Protein AF-0000000076639564 (afdb_homodimer)

Secondary structure (DSSP, 8-state):
--PPPPHHHHHHHHHHHTS-EEE-SSSEEEEEEEETTTTEEEEEEEEEEEEETTEEEEEEEEEETTEEEEEES--EEEEETTTTEEEEEEEETTEEEEEEEETTS-EEEEEEEEHHHHTS-GGGS-HHHHHHHHHHHHHHTS-TTT------/------HHHHHHHHHHHTS-EEE-SSSEEEEEEEETTTTEEEEEEEEEEEEETTEEEEEEEEEETTEEEEEES--EEEEETTTTEEEEEEEETTEEEEEEEETTS-EEEEEEEEHHHHTS-GGGS-HHHHHHHHHHHHHHTS-TTT------

Nearest PDB structures (foldseek):
  5kq5-assembly1_A  TM=6.115E-01  e=8.409E-01  Rattus norvegicus
  5t5t-assembly1_A  TM=5.997E-01  e=1.473E+00  Rattus norvegicus
  6c9g-assembly1_A  TM=5.278E-01  e=7.107E-01  Homo sapiens
  4eaj-assembly1_A  TM=5.180E-01  e=9.949E-01  Rattus norvegicus
  5ezv-assembly2_C  TM=4.426E-01  e=7.950E-01  Homo sapiens

Radius of gyration: 18.68 Å; Cα contacts (8 Å, |Δi|>4): 662; chains: 2; bounding box: 44×50×47 Å

Structure (mmCIF, N/CA/C/O backbone):
data_AF-0000000076639564-model_v1
#
loop_
_entity.id
_entity.type
_entity.pdbx_description
1 polymer 'Uncharacterized protein'
#
loop_
_atom_site.group_PDB
_atom_site.id
_atom_site.type_symbol
_atom_site.label_atom_id
_atom_site.label_alt_id
_atom_site.label_comp_id
_atom_site.label_asym_id
_atom_site.label_entity_id
_atom_site.label_seq_id
_atom_site.pdbx_PDB_ins_code
_atom_site.Cartn_x
_atom_site.Cartn_y
_atom_site.Cartn_z
_atom_site.occupancy
_atom_site.B_iso_or_equiv
_atom_site.auth_seq_id
_atom_site.auth_comp_id
_atom_site.auth_asym_id
_atom_site.auth_atom_id
_atom_site.pdbx_PDB_model_num
ATOM 1 N N . MET A 1 1 ? -5.84 -18.516 8.43 1 44.84 1 MET A N 1
ATOM 2 C CA . MET A 1 1 ? -5.016 -19.484 7.711 1 44.84 1 MET A CA 1
ATOM 3 C C . MET A 1 1 ? -4.484 -18.891 6.414 1 44.84 1 MET A C 1
ATOM 5 O O . MET A 1 1 ? -5.129 -18.047 5.805 1 44.84 1 MET A O 1
ATOM 9 N N . VAL A 1 2 ? -3.088 -18.781 6.332 1 54.16 2 VAL A N 1
ATOM 10 C CA . VAL A 1 2 ? -2.398 -18.516 5.07 1 54.16 2 VAL A CA 1
ATOM 11 C C . VAL A 1 2 ? -2.877 -19.5 4.004 1 54.16 2 VAL A C 1
ATOM 13 O O . VAL A 1 2 ? -2.859 -20.719 4.219 1 54.16 2 VAL A O 1
ATOM 16 N N . HIS A 1 3 ? -3.586 -18.953 3.053 1 66.31 3 HIS A N 1
ATOM 17 C CA . HIS A 1 3 ? -4.004 -19.781 1.934 1 66.31 3 HIS A CA 1
ATOM 18 C C . HIS A 1 3 ? -2.854 -20.016 0.96 1 66.31 3 HIS A C 1
ATOM 20 O O . HIS A 1 3 ? -2.104 -19.094 0.644 1 66.31 3 HIS A O 1
ATOM 26 N N . GLU A 1 4 ? -2.604 -21.234 0.799 1 73.19 4 GLU A N 1
ATOM 27 C CA . GLU A 1 4 ? -1.611 -21.578 -0.213 1 73.19 4 GLU A CA 1
ATOM 28 C C . GLU A 1 4 ? -2.15 -21.344 -1.62 1 73.19 4 GLU A C 1
ATOM 30 O O . GLU A 1 4 ? -3.188 -21.891 -1.996 1 73.19 4 GLU A O 1
ATOM 35 N N . PHE A 1 5 ? -1.493 -20.469 -2.318 1 81.06 5 PHE A N 1
ATOM 36 C CA . PHE A 1 5 ? -1.873 -20.234 -3.705 1 81.06 5 PHE A CA 1
ATOM 37 C C . PHE A 1 5 ? -1.414 -21.375 -4.594 1 81.06 5 PHE A C 1
ATOM 39 O O . PHE A 1 5 ? -0.278 -21.844 -4.48 1 81.06 5 PHE A O 1
ATOM 46 N N . THR A 1 6 ? -2.301 -21.891 -5.367 1 81.5 6 THR A N 1
ATOM 47 C CA . THR A 1 6 ? -2.008 -22.969 -6.312 1 81.5 6 THR A CA 1
ATOM 48 C C . THR A 1 6 ? -1.798 -22.406 -7.715 1 81.5 6 THR A C 1
ATOM 50 O O . THR A 1 6 ? -2.035 -21.219 -7.957 1 81.5 6 THR A O 1
ATOM 53 N N . LYS A 1 7 ? -1.346 -23.25 -8.594 1 83.44 7 LYS A N 1
ATOM 54 C CA . LYS A 1 7 ? -1.204 -22.859 -9.992 1 83.44 7 LYS A CA 1
ATOM 55 C C . LYS A 1 7 ? -2.551 -22.453 -10.594 1 83.44 7 LYS A C 1
ATOM 57 O O . LYS A 1 7 ? -2.623 -21.547 -11.422 1 83.44 7 LYS A O 1
ATOM 62 N N . GLU A 1 8 ? -3.555 -23.188 -10.195 1 87.69 8 GLU A N 1
ATOM 63 C CA . GLU A 1 8 ? -4.898 -22.875 -10.672 1 87.69 8 GLU A CA 1
ATOM 64 C C . GLU A 1 8 ? -5.316 -21.469 -10.242 1 87.69 8 GLU A C 1
ATOM 66 O O . GLU A 1 8 ? -5.977 -20.766 -11 1 87.69 8 GLU A O 1
ATOM 71 N N . ASN A 1 9 ? -4.949 -21.094 -9.047 1 90.44 9 ASN A N 1
ATOM 72 C CA . ASN A 1 9 ? -5.227 -19.75 -8.578 1 90.44 9 ASN A CA 1
ATOM 73 C C . ASN A 1 9 ? -4.527 -18.703 -9.445 1 90.44 9 ASN A C 1
ATOM 75 O O . ASN A 1 9 ? -5.129 -17.688 -9.82 1 90.44 9 ASN A O 1
ATOM 79 N N . ILE A 1 10 ? -3.328 -18.969 -9.797 1 92.81 10 ILE A N 1
ATOM 80 C CA . ILE A 1 10 ? -2.52 -18.047 -10.594 1 92.81 10 ILE A CA 1
ATOM 81 C C . ILE A 1 10 ? -3.127 -17.891 -11.984 1 92.81 10 ILE A C 1
ATOM 83 O O . ILE A 1 10 ? -3.197 -16.781 -12.516 1 92.81 10 ILE A O 1
ATOM 87 N N . ASP A 1 11 ? -3.582 -18.969 -12.523 1 93.38 11 ASP A N 1
ATOM 88 C CA . ASP A 1 11 ? -4.211 -18.953 -13.844 1 93.38 11 ASP A CA 1
ATOM 89 C C . ASP A 1 11 ? -5.484 -18.109 -13.828 1 93.38 11 ASP A C 1
ATOM 91 O O . ASP A 1 11 ? -5.746 -17.344 -14.758 1 93.38 11 ASP A O 1
ATOM 95 N N . ALA A 1 12 ? -6.27 -18.266 -12.789 1 94.31 12 ALA A N 1
ATOM 96 C CA . ALA A 1 12 ? -7.496 -17.5 -12.648 1 94.31 12 ALA A CA 1
ATOM 97 C C . ALA A 1 12 ? -7.191 -16 -12.578 1 94.31 12 ALA A C 1
ATOM 99 O O . ALA A 1 12 ? -7.883 -15.188 -13.195 1 94.31 12 ALA A O 1
ATOM 100 N N . ILE A 1 13 ? -6.191 -15.656 -11.883 1 96.44 13 ILE A N 1
ATOM 101 C CA . ILE A 1 13 ? -5.766 -14.273 -11.734 1 96.44 13 ILE A CA 1
ATOM 102 C C . ILE A 1 13 ? -5.336 -13.719 -13.094 1 96.44 13 ILE A C 1
ATOM 104 O O . ILE A 1 13 ? -5.766 -12.633 -13.492 1 96.44 13 ILE A O 1
ATOM 108 N N . ALA A 1 14 ? -4.582 -14.508 -13.773 1 97.88 14 ALA A N 1
ATOM 109 C CA . ALA A 1 14 ? -4.086 -14.102 -15.086 1 97.88 14 ALA A CA 1
ATOM 110 C C . ALA A 1 14 ? -5.234 -13.898 -16.062 1 97.88 14 ALA A C 1
ATOM 112 O O . ALA A 1 14 ? -5.219 -12.969 -16.875 1 97.88 14 ALA A O 1
ATOM 113 N N . GLU A 1 15 ? -6.164 -14.766 -15.992 1 97.31 15 GLU A N 1
ATOM 114 C CA . GLU A 1 15 ? -7.32 -14.688 -16.875 1 97.31 15 GLU A CA 1
ATOM 115 C C . GLU A 1 15 ? -8.086 -13.383 -16.672 1 97.31 15 GLU A C 1
ATOM 117 O O . GLU A 1 15 ? -8.414 -12.688 -17.625 1 97.31 15 GLU A O 1
ATOM 122 N N . ILE A 1 16 ? -8.328 -13.031 -15.43 1 97.19 16 ILE A N 1
ATOM 123 C CA . ILE A 1 16 ? -9.078 -11.828 -15.109 1 97.19 16 ILE A CA 1
ATOM 124 C C . ILE A 1 16 ? -8.297 -10.594 -15.562 1 97.19 16 ILE A C 1
ATOM 126 O O . ILE A 1 16 ? -8.875 -9.641 -16.094 1 97.19 16 ILE A O 1
ATOM 130 N N . LEU A 1 17 ? -6.996 -10.641 -15.398 1 98.06 17 LEU A N 1
ATOM 131 C CA . LEU A 1 17 ? -6.156 -9.492 -15.711 1 98.06 17 LEU A CA 1
ATOM 132 C C . LEU A 1 17 ? -5.781 -9.484 -17.188 1 98.06 17 LEU A C 1
ATOM 134 O O . LEU A 1 17 ? -5.102 -8.562 -17.656 1 98.06 17 LEU A O 1
ATOM 138 N N . GLN A 1 18 ? -6.227 -10.516 -17.922 1 97.56 18 GLN A N 1
ATOM 139 C CA . GLN A 1 18 ? -6.012 -10.648 -19.359 1 97.56 18 GLN A CA 1
ATOM 140 C C . GLN A 1 18 ? -4.527 -10.586 -19.703 1 97.56 18 GLN A C 1
ATOM 142 O O . GLN A 1 18 ? -4.121 -9.828 -20.578 1 97.56 18 GLN A O 1
ATOM 147 N N . THR A 1 19 ? -3.791 -11.391 -19.016 1 98.06 19 THR A N 1
ATOM 148 C CA . THR A 1 19 ? -2.357 -11.531 -19.25 1 98.06 19 THR A CA 1
ATOM 149 C C . THR A 1 19 ? -1.896 -12.953 -18.953 1 98.06 19 THR A C 1
ATOM 151 O O . THR A 1 19 ? -2.719 -13.859 -18.812 1 98.06 19 THR A O 1
ATOM 154 N N . GLU A 1 20 ? -0.583 -13.172 -19 1 96.88 20 GLU A N 1
ATOM 155 C CA . GLU A 1 20 ? -0.002 -14.477 -18.703 1 96.88 20 GLU A CA 1
ATOM 156 C C . GLU A 1 20 ? 0.893 -14.414 -17.469 1 96.88 20 GLU A C 1
ATOM 158 O O . GLU A 1 20 ? 1.627 -13.445 -17.266 1 96.88 20 GLU A O 1
ATOM 163 N N . ALA A 1 21 ? 0.773 -15.438 -16.719 1 96.69 21 ALA A N 1
ATOM 164 C CA . ALA A 1 21 ? 1.66 -15.578 -15.562 1 96.69 21 ALA A CA 1
ATOM 165 C C . ALA A 1 21 ? 2.941 -16.312 -15.945 1 96.69 21 ALA A C 1
ATOM 167 O O . ALA A 1 21 ? 2.895 -17.453 -16.406 1 96.69 21 ALA A O 1
ATOM 168 N N . LYS A 1 22 ? 4.004 -15.648 -15.766 1 96.88 22 LYS A N 1
ATOM 169 C CA . LYS A 1 22 ? 5.297 -16.25 -16.062 1 96.88 22 LYS A CA 1
ATOM 170 C C . LYS A 1 22 ? 6.023 -16.656 -14.781 1 96.88 22 LYS A C 1
ATOM 172 O O . LYS A 1 22 ? 6.16 -15.836 -13.867 1 96.88 22 LYS A O 1
ATOM 177 N N . PRO A 1 23 ? 6.5 -17.797 -14.688 1 94.19 23 PRO A N 1
ATOM 178 C CA . PRO A 1 23 ? 7.27 -18.188 -13.508 1 94.19 23 PRO A CA 1
ATOM 179 C C . PRO A 1 23 ? 8.633 -17.5 -13.438 1 94.19 23 PRO A C 1
ATOM 181 O O . PRO A 1 23 ? 9.305 -17.359 -14.453 1 94.19 23 PRO A O 1
ATOM 184 N N . LEU A 1 24 ? 8.852 -16.938 -12.266 1 90.06 24 LEU A N 1
ATOM 185 C CA . LEU A 1 24 ? 10.172 -16.406 -11.938 1 90.06 24 LEU A CA 1
ATOM 186 C C . LEU A 1 24 ? 10.844 -17.25 -10.859 1 90.06 24 LEU A C 1
ATOM 188 O O . LEU A 1 24 ? 10.688 -16.984 -9.664 1 90.06 24 LEU A O 1
ATOM 192 N N . GLY A 1 25 ? 11.461 -18.344 -11.258 1 83.56 25 GLY A N 1
ATOM 193 C CA . GLY A 1 25 ? 11.992 -19.297 -10.297 1 83.56 25 GLY A CA 1
ATOM 194 C C . GLY A 1 25 ? 10.961 -20.297 -9.828 1 83.56 25 GLY A C 1
ATOM 195 O O . GLY A 1 25 ? 10.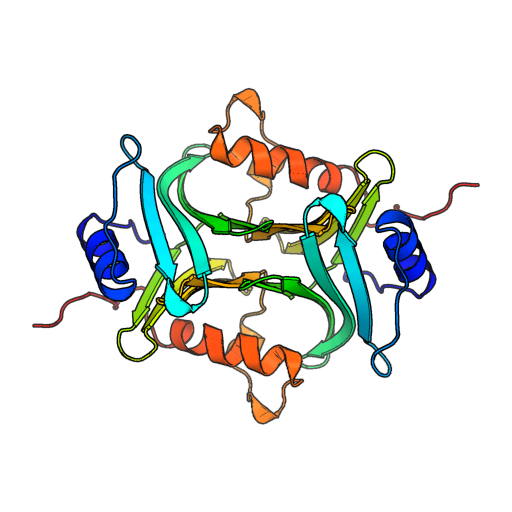094 -20.719 -10.594 1 83.56 25 GLY A O 1
ATOM 196 N N . ASN A 1 26 ? 11.078 -20.75 -8.57 1 80.38 26 ASN A N 1
ATOM 197 C CA . ASN A 1 26 ? 10.266 -21.859 -8.102 1 80.38 26 ASN A CA 1
ATOM 198 C C . ASN A 1 26 ? 8.992 -21.375 -7.41 1 80.38 26 ASN A C 1
ATOM 200 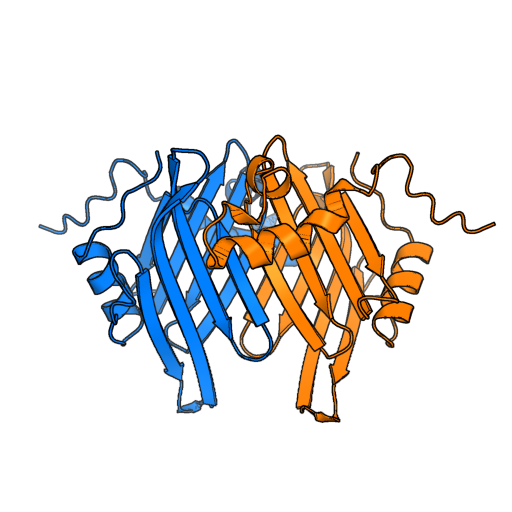O O . ASN A 1 26 ? 7.977 -22.078 -7.422 1 80.38 26 ASN A O 1
ATOM 204 N N . ASP A 1 27 ? 9.039 -20.188 -6.91 1 85.25 27 ASP A N 1
ATOM 205 C CA . ASP A 1 27 ? 7.91 -19.859 -6.043 1 85.25 27 ASP A CA 1
ATOM 206 C C . ASP A 1 27 ? 7.387 -18.453 -6.32 1 85.25 27 ASP A C 1
ATOM 208 O O . ASP A 1 27 ? 6.699 -17.859 -5.484 1 85.25 27 ASP A O 1
ATOM 212 N N . VAL A 1 28 ? 7.777 -17.953 -7.523 1 92.31 28 VAL A N 1
ATOM 213 C CA . VAL A 1 28 ? 7.328 -16.609 -7.855 1 92.31 28 VAL A CA 1
ATOM 214 C C . VAL A 1 28 ? 6.75 -16.578 -9.266 1 92.31 28 VAL A C 1
ATOM 216 O O . VAL A 1 28 ? 7.297 -17.219 -10.18 1 92.31 28 VAL A O 1
ATOM 219 N N . PHE A 1 29 ? 5.629 -15.93 -9.422 1 95.62 29 PHE A N 1
ATOM 220 C CA . PHE A 1 29 ? 5.039 -15.672 -10.727 1 95.62 29 PHE A CA 1
ATOM 221 C C . PHE A 1 29 ? 4.984 -14.172 -11.008 1 95.62 29 PHE A C 1
ATOM 223 O O . PHE A 1 29 ? 4.672 -13.375 -10.117 1 95.62 29 PHE A O 1
ATOM 230 N N . ARG A 1 30 ? 5.285 -13.867 -12.219 1 97.31 30 ARG A N 1
ATOM 231 C CA . ARG A 1 30 ? 5.215 -12.469 -12.648 1 97.31 30 ARG A CA 1
ATOM 232 C C . ARG A 1 30 ? 4.152 -12.281 -13.727 1 97.31 30 ARG A C 1
ATOM 234 O O . ARG A 1 30 ? 4.07 -13.078 -14.672 1 97.31 30 ARG A O 1
ATOM 241 N N . LEU A 1 31 ? 3.309 -11.328 -13.547 1 98.19 31 LEU A N 1
ATOM 242 C CA . LEU A 1 31 ? 2.299 -10.922 -14.516 1 98.19 31 LEU A CA 1
ATOM 243 C C . LEU A 1 31 ? 2.516 -9.477 -14.953 1 98.19 31 LEU A C 1
ATOM 245 O O . LEU A 1 31 ? 2.643 -8.586 -14.109 1 98.19 31 LEU A O 1
ATOM 249 N N . GLU A 1 32 ? 2.631 -9.273 -16.219 1 98.25 32 GLU A N 1
ATOM 250 C CA . GLU A 1 32 ? 2.705 -7.922 -16.766 1 98.25 32 GLU A CA 1
ATOM 251 C C . GLU A 1 32 ? 1.342 -7.457 -17.266 1 98.25 32 GLU A C 1
ATOM 253 O O . GLU A 1 32 ? 0.804 -8.016 -18.219 1 98.25 32 GLU A O 1
ATOM 258 N N . VAL A 1 33 ? 0.811 -6.484 -16.625 1 98.31 33 VAL A N 1
ATOM 259 C CA . VAL A 1 33 ? -0.497 -5.953 -17 1 98.31 33 VAL A CA 1
ATOM 260 C C . VAL A 1 33 ? -0.323 -4.645 -17.766 1 98.31 33 VAL A C 1
ATOM 262 O O . VAL A 1 33 ? 0.404 -3.752 -17.328 1 98.31 33 VAL A O 1
ATOM 265 N N . LYS A 1 34 ? -1.021 -4.605 -18.859 1 97.31 34 LYS A N 1
ATOM 266 C CA . LYS A 1 34 ? -0.849 -3.445 -19.734 1 97.31 34 LYS A CA 1
ATOM 267 C C . LYS A 1 34 ? -2.197 -2.893 -20.188 1 97.31 34 LYS A C 1
ATOM 269 O O . LYS A 1 34 ? -3.146 -3.652 -20.391 1 97.31 34 LYS A O 1
ATOM 274 N N . ASN A 1 35 ? -2.301 -1.644 -20.188 1 96.12 35 ASN A N 1
ATOM 275 C CA . ASN A 1 35 ? -3.363 -0.883 -20.844 1 96.12 35 ASN A CA 1
ATOM 276 C C . ASN A 1 35 ? -2.812 0.031 -21.938 1 96.12 35 ASN A C 1
ATOM 278 O O . ASN A 1 35 ? -2.408 1.162 -21.656 1 96.12 35 ASN A O 1
ATOM 282 N N . GLU A 1 36 ? -2.766 -0.409 -23.078 1 94 36 GLU A N 1
ATOM 283 C CA . GLU A 1 36 ? -2.137 0.283 -24.203 1 94 36 GLU A CA 1
ATOM 284 C C . GLU A 1 36 ? -2.854 1.594 -24.516 1 94 36 GLU A C 1
ATOM 286 O O . GLU A 1 36 ? -2.213 2.59 -24.859 1 94 36 GLU A O 1
ATOM 291 N N . GLU A 1 37 ? -4.152 1.561 -24.359 1 93.81 37 GLU A N 1
ATOM 292 C CA . GLU A 1 37 ? -4.953 2.742 -24.672 1 93.81 37 GLU A CA 1
ATOM 293 C C . GLU A 1 37 ? -4.562 3.92 -23.781 1 93.81 37 GLU A C 1
ATOM 295 O O . GLU A 1 37 ? -4.484 5.059 -24.25 1 93.81 37 GLU A O 1
ATOM 300 N N . GLU A 1 38 ? -4.27 3.631 -22.562 1 92.06 38 GLU A N 1
ATOM 301 C CA . GLU A 1 38 ? -3.971 4.695 -21.609 1 92.06 38 GLU A CA 1
ATOM 302 C C . GLU A 1 38 ? -2.484 4.727 -21.266 1 92.06 38 GLU A C 1
ATOM 304 O O . GLU A 1 38 ? -2.066 5.457 -20.359 1 92.06 38 GLU A O 1
ATOM 309 N N . SER A 1 39 ? -1.695 3.908 -21.938 1 91.81 39 SER A N 1
ATOM 310 C CA . SER A 1 39 ? -0.251 3.834 -21.75 1 91.81 39 SER A CA 1
ATOM 311 C C . SER A 1 39 ? 0.102 3.547 -20.297 1 91.81 39 SER A C 1
ATOM 313 O O . SER A 1 39 ? 0.969 4.207 -19.719 1 91.81 39 SER A O 1
ATOM 315 N N . ARG A 1 40 ? -0.634 2.662 -19.719 1 94.81 40 ARG A N 1
ATOM 316 C CA . ARG A 1 40 ? -0.364 2.223 -18.359 1 94.81 40 ARG A CA 1
ATOM 317 C C . ARG A 1 40 ? 0.194 0.804 -18.344 1 94.81 40 ARG A C 1
ATOM 319 O O . ARG A 1 40 ? -0.182 -0.026 -19.172 1 94.81 40 ARG A O 1
ATOM 326 N N . ARG A 1 41 ? 1.134 0.603 -17.469 1 96.62 41 ARG A N 1
ATOM 327 C CA . ARG A 1 41 ? 1.694 -0.73 -17.281 1 96.62 41 ARG A CA 1
ATOM 328 C C . ARG A 1 41 ? 2.057 -0.968 -15.812 1 96.62 41 ARG A C 1
ATOM 330 O O . ARG A 1 41 ? 2.385 -0.026 -15.086 1 96.62 41 ARG A O 1
ATOM 337 N N . LEU A 1 42 ? 1.939 -2.152 -15.391 1 98.06 42 LEU A N 1
ATOM 338 C CA . LEU A 1 42 ? 2.439 -2.568 -14.086 1 98.06 42 LEU A CA 1
ATOM 339 C C . LEU A 1 42 ? 2.842 -4.039 -14.102 1 98.06 42 LEU A C 1
ATOM 341 O O . LEU A 1 42 ? 2.432 -4.789 -14.992 1 98.06 42 LEU A O 1
ATOM 345 N N . ALA A 1 43 ? 3.742 -4.359 -13.266 1 98.25 43 ALA A N 1
ATOM 346 C CA . ALA A 1 43 ? 4.133 -5.754 -13.055 1 98.25 43 ALA A CA 1
ATOM 347 C C . ALA A 1 43 ? 3.686 -6.246 -11.688 1 98.25 43 ALA A C 1
ATOM 349 O O . ALA A 1 43 ? 3.875 -5.562 -10.68 1 98.25 43 ALA A O 1
ATOM 350 N N . LEU A 1 44 ? 3.053 -7.359 -11.719 1 98.12 44 LEU A N 1
ATOM 351 C CA . LEU A 1 44 ? 2.596 -8.047 -10.516 1 98.12 44 LEU A CA 1
ATOM 352 C C . LEU A 1 44 ? 3.424 -9.297 -10.258 1 98.12 44 LEU A C 1
ATOM 354 O O . LEU A 1 44 ? 3.604 -10.125 -11.148 1 98.12 44 LEU A O 1
ATOM 358 N N . GLU A 1 45 ? 4.004 -9.383 -9.078 1 96.69 45 GLU A N 1
ATOM 359 C CA . GLU A 1 45 ? 4.695 -10.594 -8.672 1 96.69 45 GLU A CA 1
ATOM 360 C C . GLU A 1 45 ? 4 -11.258 -7.48 1 96.69 45 GLU A C 1
ATOM 362 O O . GLU A 1 45 ? 3.715 -10.594 -6.48 1 96.69 45 GLU A O 1
ATOM 367 N N . ILE A 1 46 ? 3.742 -12.469 -7.602 1 95.25 46 ILE A N 1
ATOM 368 C CA . ILE A 1 46 ? 3.109 -13.258 -6.547 1 95.25 46 ILE A CA 1
ATOM 369 C C . ILE A 1 46 ? 4.094 -14.297 -6.016 1 95.25 46 ILE A C 1
ATOM 371 O O . ILE A 1 46 ? 4.5 -15.203 -6.742 1 95.25 46 ILE A O 1
ATOM 375 N N . HIS A 1 47 ? 4.5 -14.086 -4.805 1 92.12 47 HIS A N 1
ATOM 376 C CA . HIS A 1 47 ? 5.387 -15.023 -4.125 1 92.12 47 HIS A CA 1
ATOM 377 C C . HIS A 1 47 ? 4.59 -16.062 -3.342 1 92.12 47 HIS A C 1
ATOM 379 O O . HIS A 1 47 ? 3.887 -15.727 -2.387 1 92.12 47 HIS A O 1
ATOM 385 N N . LEU A 1 48 ? 4.82 -17.25 -3.771 1 86.62 48 LEU A N 1
ATOM 386 C CA . LEU A 1 48 ? 4.105 -18.344 -3.121 1 86.62 48 LEU A CA 1
ATOM 387 C C . LEU A 1 48 ? 4.969 -19 -2.049 1 86.62 48 LEU A C 1
ATOM 389 O O . LEU A 1 48 ? 6.039 -19.531 -2.348 1 86.62 48 LEU A O 1
ATOM 393 N N . GLY A 1 49 ? 4.664 -18.859 -0.833 1 80.25 49 GLY A N 1
ATOM 394 C CA . GLY A 1 49 ? 5.336 -19.594 0.224 1 80.25 49 GLY A CA 1
ATOM 395 C C . GLY A 1 49 ? 6.742 -19.109 0.497 1 80.25 49 GLY A C 1
ATOM 396 O O . GLY A 1 49 ? 7.684 -19.906 0.548 1 80.25 49 GLY A O 1
ATOM 397 N N . MET A 1 50 ? 6.938 -17.844 0.55 1 80.94 50 MET A N 1
ATOM 398 C CA . MET A 1 50 ? 8.234 -17.281 0.942 1 80.94 50 MET A CA 1
ATOM 399 C C . MET A 1 50 ? 8.562 -17.641 2.389 1 80.94 50 MET A C 1
ATOM 401 O O . MET A 1 50 ? 7.742 -17.422 3.285 1 80.94 50 MET A O 1
ATOM 405 N N . GLU A 1 51 ? 9.656 -18.312 2.521 1 79.56 51 GLU A N 1
ATOM 406 C CA . GLU A 1 51 ? 10.031 -18.719 3.869 1 79.56 51 GLU A CA 1
ATOM 407 C C . GLU A 1 51 ? 10.594 -17.547 4.668 1 79.56 51 GLU A C 1
ATOM 409 O O . GLU A 1 51 ? 11.578 -16.922 4.262 1 79.56 51 GLU A O 1
ATOM 414 N N . VAL A 1 52 ? 9.875 -17.25 5.707 1 76.88 52 VAL A N 1
ATOM 415 C CA . VAL A 1 52 ? 10.305 -16.203 6.637 1 76.88 52 VAL A CA 1
ATOM 416 C C . VAL A 1 52 ? 10.273 -16.75 8.062 1 76.88 52 VAL A C 1
ATOM 418 O O . VAL A 1 52 ? 9.211 -17.125 8.562 1 76.88 52 VAL A O 1
ATOM 421 N N . ASN A 1 53 ? 11.414 -16.734 8.703 1 77.81 53 ASN A N 1
ATOM 422 C CA . ASN A 1 53 ? 11.516 -17.203 10.078 1 77.81 53 ASN A CA 1
ATOM 423 C C . ASN A 1 53 ? 10.859 -18.578 10.242 1 77.81 53 ASN A C 1
ATOM 425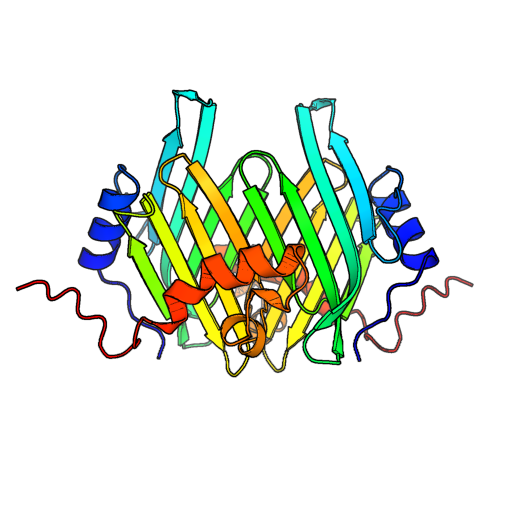 O O . ASN A 1 53 ? 10.094 -18.781 11.188 1 77.81 53 ASN A O 1
ATOM 429 N N . GLY A 1 54 ? 10.977 -19.391 9.297 1 78.25 54 GLY A N 1
ATOM 430 C CA . GLY A 1 54 ? 10.492 -20.766 9.391 1 78.25 54 GLY A CA 1
ATOM 431 C C . GLY A 1 54 ? 9.047 -20.922 8.953 1 78.25 54 GLY A C 1
ATOM 432 O O . GLY A 1 54 ? 8.5 -22.016 8.977 1 78.25 54 GLY A O 1
ATOM 433 N N . GLU A 1 55 ? 8.438 -19.828 8.57 1 80.75 55 GLU A N 1
ATOM 434 C CA . GLU A 1 55 ? 7.055 -19.875 8.102 1 80.75 55 GLU A CA 1
ATOM 435 C C . GLU A 1 55 ? 6.957 -19.516 6.621 1 80.75 55 GLU A C 1
ATOM 437 O O . GLU A 1 55 ? 7.75 -18.703 6.125 1 80.75 55 GLU A O 1
ATOM 442 N N . LYS A 1 56 ? 6.062 -20.156 6.004 1 82.12 56 LYS A N 1
ATOM 443 C CA . LYS A 1 56 ? 5.805 -19.828 4.605 1 82.12 56 LYS A CA 1
ATOM 444 C C . LYS A 1 56 ? 4.688 -18.797 4.48 1 82.12 56 LYS A C 1
ATOM 446 O O . LYS A 1 56 ? 3.596 -18.984 5.02 1 82.12 56 LYS A O 1
ATOM 451 N N . LEU A 1 57 ? 5.059 -17.703 3.848 1 82.44 57 LEU A N 1
ATOM 452 C CA . LEU A 1 57 ? 4.09 -16.625 3.693 1 82.44 57 LEU A CA 1
ATOM 453 C C . LEU A 1 57 ? 3.943 -16.234 2.227 1 82.44 57 LEU A C 1
ATOM 455 O O . LEU A 1 57 ? 4.902 -16.312 1.459 1 82.44 57 LEU A O 1
ATOM 459 N N . ASN A 1 58 ? 2.693 -15.891 1.873 1 89.06 58 ASN A N 1
ATOM 460 C CA . ASN A 1 58 ? 2.479 -15.312 0.553 1 89.06 58 ASN A CA 1
ATOM 461 C C . ASN A 1 58 ? 2.729 -13.805 0.555 1 89.06 58 ASN A C 1
ATOM 463 O O . ASN A 1 58 ? 2.385 -13.117 1.518 1 89.06 58 ASN A O 1
ATOM 467 N N . MET A 1 59 ? 3.344 -13.375 -0.411 1 93.38 59 MET A N 1
ATOM 468 C CA . MET A 1 59 ? 3.578 -11.938 -0.58 1 93.38 59 MET A CA 1
ATOM 469 C C . MET A 1 59 ? 3.297 -11.508 -2.016 1 93.38 59 MET A C 1
ATOM 471 O O . MET A 1 59 ? 3.605 -12.234 -2.959 1 93.38 59 MET A O 1
ATOM 475 N N . VAL A 1 60 ? 2.703 -10.406 -2.17 1 96.38 60 VAL A N 1
ATOM 476 C CA . VAL A 1 60 ? 2.404 -9.844 -3.484 1 96.38 60 VAL A CA 1
ATOM 477 C C . VAL A 1 60 ? 3.123 -8.508 -3.648 1 96.38 60 VAL A C 1
ATOM 479 O O . VAL A 1 60 ? 3.068 -7.656 -2.762 1 96.38 60 VAL A O 1
ATOM 482 N N . SER A 1 61 ? 3.822 -8.352 -4.758 1 96.88 61 SER A N 1
ATOM 483 C CA . SER A 1 61 ? 4.523 -7.109 -5.062 1 96.88 61 SER A CA 1
ATOM 484 C C . SER A 1 61 ? 4.035 -6.508 -6.379 1 96.88 61 SER A C 1
ATOM 486 O O . SER A 1 61 ? 3.703 -7.238 -7.316 1 96.88 61 SER A O 1
ATOM 488 N N . VAL A 1 62 ? 3.971 -5.207 -6.395 1 98.12 62 VAL A N 1
ATOM 489 C CA . VAL A 1 62 ? 3.58 -4.5 -7.609 1 98.12 62 VAL A CA 1
ATOM 490 C C . VAL A 1 62 ? 4.637 -3.453 -7.957 1 98.12 62 VAL A C 1
ATOM 492 O O . VAL A 1 62 ? 5.094 -2.707 -7.09 1 98.12 62 VAL A O 1
ATOM 495 N N . TYR A 1 63 ? 5.031 -3.477 -9.148 1 96.88 63 TYR A N 1
ATOM 496 C CA . TYR A 1 63 ? 5.887 -2.457 -9.742 1 96.88 63 TYR A CA 1
ATOM 497 C C . TYR A 1 63 ? 5.109 -1.606 -10.734 1 96.88 63 TYR A C 1
ATOM 499 O O . TYR A 1 63 ? 4.699 -2.096 -11.797 1 96.88 63 TYR A O 1
ATOM 507 N N . ALA A 1 64 ? 4.812 -0.433 -10.383 1 96.06 64 ALA A N 1
ATOM 508 C CA . ALA A 1 64 ? 4.164 0.538 -11.266 1 96.06 64 ALA A CA 1
ATOM 509 C C . ALA A 1 64 ? 5.055 1.762 -11.477 1 96.06 64 ALA A C 1
ATOM 511 O O . ALA A 1 64 ? 6.156 1.839 -10.93 1 96.06 64 ALA A O 1
ATOM 512 N N . GLN A 1 65 ? 4.516 2.611 -12.352 1 91.25 65 GLN A N 1
ATOM 513 C CA . GLN A 1 65 ? 5.324 3.789 -12.641 1 91.25 65 GLN A CA 1
ATOM 514 C C . GLN A 1 65 ? 5.594 4.59 -11.367 1 91.25 65 GLN A C 1
ATOM 516 O O . GLN A 1 65 ? 4.664 5.102 -10.742 1 91.25 65 GLN A O 1
ATOM 521 N N . ASN A 1 66 ? 6.773 4.691 -10.852 1 93.25 66 ASN A N 1
ATOM 522 C CA . ASN A 1 66 ? 7.301 5.418 -9.703 1 93.25 66 ASN A CA 1
ATOM 523 C C . ASN A 1 66 ? 6.707 4.91 -8.391 1 93.25 66 ASN A C 1
ATOM 525 O O . ASN A 1 66 ? 6.66 5.641 -7.402 1 93.25 66 ASN A O 1
ATOM 529 N N . THR A 1 67 ? 6.113 3.766 -8.414 1 96.81 67 THR A N 1
ATOM 530 C CA . THR A 1 67 ? 5.477 3.225 -7.219 1 96.81 67 THR A CA 1
ATOM 531 C C . THR A 1 67 ? 5.844 1.756 -7.031 1 96.81 67 THR A C 1
ATOM 533 O O . THR A 1 67 ? 5.887 0.993 -8 1 96.81 67 THR A O 1
ATOM 536 N N . PHE A 1 68 ? 6.176 1.429 -5.82 1 96.81 68 PHE A N 1
ATOM 537 C CA . PHE A 1 68 ? 6.426 0.045 -5.43 1 96.81 68 PHE A CA 1
ATOM 538 C C . PHE A 1 68 ? 5.551 -0.353 -4.25 1 96.81 68 PHE A C 1
ATOM 540 O O . PHE A 1 68 ? 5.531 0.332 -3.225 1 96.81 68 PHE A O 1
ATOM 547 N N . LEU A 1 69 ? 4.785 -1.497 -4.387 1 97.94 69 LEU A N 1
ATOM 548 C CA . LEU A 1 69 ? 3.861 -1.943 -3.352 1 97.94 69 LEU A CA 1
ATOM 549 C C . LEU A 1 69 ? 4.156 -3.383 -2.943 1 97.94 69 LEU A C 1
ATOM 551 O O . LEU A 1 69 ? 4.5 -4.215 -3.787 1 97.94 69 LEU A O 1
ATOM 555 N N . GLN A 1 70 ? 4.016 -3.615 -1.697 1 97.06 70 GLN A N 1
ATOM 556 C CA . GLN A 1 70 ? 4.086 -4.984 -1.201 1 97.06 70 GLN A CA 1
ATOM 557 C C . GLN A 1 70 ? 2.988 -5.258 -0.177 1 97.06 70 GLN A C 1
ATOM 559 O O . GLN A 1 70 ? 2.793 -4.473 0.754 1 97.06 70 GLN A O 1
ATOM 564 N N . LEU A 1 71 ? 2.271 -6.312 -0.381 1 96.81 71 LEU A N 1
ATOM 565 C CA . LEU A 1 71 ? 1.347 -6.855 0.61 1 96.81 71 LEU A CA 1
ATOM 566 C C . LEU A 1 71 ? 1.897 -8.133 1.226 1 96.81 71 LEU A C 1
ATOM 568 O O . LEU A 1 71 ? 1.986 -9.164 0.551 1 96.81 71 LEU A O 1
ATOM 572 N N . HIS A 1 72 ? 2.252 -8.047 2.443 1 93.56 72 HIS A N 1
ATOM 573 C CA . HIS A 1 72 ? 2.793 -9.188 3.174 1 93.56 72 HIS A CA 1
ATOM 574 C C . HIS A 1 72 ? 1.678 -10.031 3.779 1 93.56 72 HIS A C 1
ATOM 576 O O . HIS A 1 72 ? 0.595 -9.516 4.074 1 93.56 72 HIS A O 1
ATOM 582 N N . ASN A 1 73 ? 2.016 -11.312 3.93 1 89.94 73 ASN A N 1
ATOM 583 C CA . ASN A 1 73 ? 1.094 -12.258 4.555 1 89.94 73 ASN A CA 1
ATOM 584 C C . ASN A 1 73 ? -0.272 -12.242 3.873 1 89.94 73 ASN A C 1
ATOM 586 O O . ASN A 1 73 ? -1.297 -12.047 4.531 1 89.94 73 ASN A O 1
ATOM 590 N N . CYS A 1 74 ? -0.239 -12.289 2.645 1 92.44 74 CYS A N 1
ATOM 591 C CA . CYS A 1 74 ? -1.471 -12.391 1.871 1 92.44 74 CYS A CA 1
ATOM 592 C C . CYS A 1 74 ? -2.162 -13.727 2.127 1 92.44 74 CYS A C 1
ATOM 594 O O . CYS A 1 74 ? -1.592 -14.789 1.866 1 92.44 74 CYS A O 1
ATOM 596 N N . THR A 1 75 ? -3.391 -13.672 2.533 1 86.94 75 THR A N 1
ATOM 597 C CA . THR A 1 75 ? -4.055 -14.891 2.979 1 86.94 75 THR A CA 1
ATOM 598 C C . THR A 1 75 ? -5.117 -15.328 1.974 1 86.94 75 THR A C 1
ATOM 600 O O . THR A 1 75 ? -5.559 -16.484 1.989 1 86.94 75 THR A O 1
ATOM 603 N N . ALA A 1 76 ? -5.523 -14.453 1.134 1 87.94 76 ALA A N 1
ATOM 604 C CA . ALA A 1 76 ? -6.574 -14.789 0.176 1 87.94 76 ALA A CA 1
ATOM 605 C C . ALA A 1 76 ? -6.621 -13.773 -0.963 1 87.94 76 ALA A C 1
ATOM 607 O O . ALA A 1 76 ? -5.949 -12.742 -0.909 1 87.94 76 ALA A O 1
ATOM 608 N N . PHE A 1 77 ? -7.363 -14.094 -1.958 1 91.88 77 PHE A N 1
ATOM 609 C CA . PHE A 1 77 ? -7.652 -13.172 -3.049 1 91.88 77 PHE A CA 1
ATOM 610 C C . PHE A 1 77 ? -9.062 -13.406 -3.59 1 91.88 77 PHE A C 1
ATOM 612 O O . PHE A 1 77 ? -9.656 -14.453 -3.35 1 91.88 77 PHE A O 1
ATOM 619 N N . ILE A 1 78 ? -9.531 -12.406 -4.27 1 91 78 ILE A N 1
ATOM 620 C CA . ILE A 1 78 ? -10.781 -12.453 -5.02 1 91 78 ILE A CA 1
ATOM 621 C C . ILE A 1 78 ? -10.539 -11.984 -6.453 1 91 78 ILE A C 1
ATOM 623 O O . ILE A 1 78 ? -10.102 -10.859 -6.68 1 91 78 ILE A O 1
ATOM 627 N N . ALA A 1 79 ? -10.789 -12.891 -7.352 1 92.12 79 ALA A N 1
ATOM 628 C CA . ALA A 1 79 ? -10.75 -12.547 -8.766 1 92.12 79 ALA A CA 1
ATOM 629 C C . ALA A 1 79 ? -12.156 -12.312 -9.312 1 92.12 79 ALA A C 1
ATOM 631 O O . ALA A 1 79 ? -12.984 -13.219 -9.328 1 92.12 79 ALA A O 1
ATOM 632 N N . SER A 1 80 ? -12.406 -11.133 -9.773 1 91.19 80 SER A N 1
ATOM 633 C CA . SER A 1 80 ? -13.758 -10.773 -10.18 1 91.19 80 SER A CA 1
ATOM 634 C C . SER A 1 80 ? -13.805 -10.375 -11.648 1 91.19 80 SER A C 1
ATOM 636 O O . SER A 1 80 ? -13.273 -9.328 -12.031 1 91.19 80 SER A O 1
ATOM 638 N N . ASP A 1 81 ? -14.547 -11.102 -12.391 1 91.88 81 ASP A N 1
ATOM 639 C CA . ASP A 1 81 ? -14.758 -10.758 -13.789 1 91.88 81 ASP A CA 1
ATOM 640 C C . ASP A 1 81 ? -15.656 -9.523 -13.914 1 91.88 81 ASP A C 1
ATOM 642 O O . ASP A 1 81 ? -15.422 -8.672 -14.781 1 91.88 81 ASP A O 1
ATOM 646 N N . MET A 1 82 ? -16.594 -9.445 -13.039 1 90 82 MET A N 1
ATOM 647 C CA . MET A 1 82 ? -17.547 -8.336 -13.062 1 90 82 MET A CA 1
ATOM 648 C C . MET A 1 82 ? -16.828 -7.008 -12.82 1 90 82 MET A C 1
ATOM 650 O O . MET A 1 82 ? -17.094 -6.031 -13.523 1 90 82 MET A O 1
ATOM 654 N N . LEU A 1 83 ? -15.93 -6.992 -11.828 1 91.62 83 LEU A N 1
ATOM 655 C CA . LEU A 1 83 ? -15.219 -5.766 -11.484 1 91.62 83 LEU A CA 1
ATOM 656 C C . LEU A 1 83 ? -13.953 -5.617 -12.312 1 91.62 83 LEU A C 1
ATOM 658 O O . LEU A 1 83 ? -13.312 -4.562 -12.297 1 91.62 83 LEU A O 1
ATOM 662 N N . LYS A 1 84 ? -13.578 -6.648 -13.078 1 95.62 84 LYS A N 1
ATOM 663 C CA . LYS A 1 84 ? -12.367 -6.68 -13.891 1 95.62 84 LYS A CA 1
ATOM 664 C C . LYS A 1 84 ? -11.133 -6.34 -13.055 1 95.62 84 LYS A C 1
ATOM 666 O O . LYS A 1 84 ? -10.32 -5.5 -13.453 1 95.62 84 LYS A O 1
ATOM 671 N N . GLN A 1 85 ? -11.094 -7 -11.914 1 95.81 85 GLN A N 1
ATOM 672 C CA . GLN A 1 85 ? -9.961 -6.762 -11.023 1 95.81 85 GLN A CA 1
ATOM 673 C C . GLN A 1 85 ? -9.719 -7.973 -10.117 1 95.81 85 GLN A C 1
ATOM 675 O O . GLN A 1 85 ? -10.586 -8.836 -9.984 1 95.81 85 GLN A O 1
ATOM 680 N N . VAL A 1 86 ? -8.523 -8.07 -9.562 1 96.12 86 VAL A N 1
ATOM 681 C CA . VAL A 1 86 ? -8.148 -9.031 -8.531 1 96.12 86 VAL A CA 1
ATOM 682 C C . VAL A 1 86 ? -7.824 -8.289 -7.23 1 96.12 86 VAL A C 1
ATOM 684 O O . VAL A 1 86 ? -7.07 -7.316 -7.242 1 96.12 86 VAL A O 1
ATOM 687 N N . THR A 1 87 ? -8.445 -8.711 -6.145 1 95.25 87 THR A N 1
ATOM 688 C CA . THR A 1 87 ? -8.156 -8.164 -4.824 1 95.25 87 THR A CA 1
ATOM 689 C C . THR A 1 87 ? -7.434 -9.188 -3.953 1 95.25 87 THR A C 1
ATOM 691 O O . THR A 1 87 ? -7.957 -10.273 -3.701 1 95.25 87 THR A O 1
ATOM 694 N N . PHE A 1 88 ? -6.219 -8.82 -3.584 1 94.81 88 PHE A N 1
ATOM 695 C CA . PHE A 1 88 ? -5.48 -9.602 -2.6 1 94.81 88 PHE A CA 1
ATOM 696 C C . PHE A 1 88 ? -5.68 -9.039 -1.198 1 94.81 88 PHE A C 1
ATOM 698 O O . PHE A 1 88 ? -5.781 -7.82 -1.021 1 94.81 88 PHE A O 1
ATOM 705 N N . PHE A 1 89 ? -5.688 -9.852 -0.196 1 93.19 89 PHE A N 1
ATOM 706 C CA . PHE A 1 89 ? -5.824 -9.25 1.123 1 93.19 89 PHE A CA 1
ATOM 707 C C . PHE A 1 89 ? -5.113 -10.086 2.18 1 93.19 89 PHE A C 1
ATOM 709 O O . PHE A 1 89 ? -4.941 -11.289 2.01 1 93.19 89 PHE A O 1
ATOM 716 N N . GLY A 1 90 ? -4.574 -9.414 3.135 1 91.31 90 GLY A N 1
ATOM 717 C CA . GLY A 1 90 ? -4.016 -9.961 4.359 1 91.31 90 GLY A CA 1
ATOM 718 C C . GLY A 1 90 ? -4.742 -9.5 5.609 1 91.31 90 GLY A C 1
ATOM 719 O O . GLY A 1 90 ? -4.98 -8.297 5.785 1 91.31 90 GLY A O 1
ATOM 720 N N . ARG A 1 91 ? -5.18 -10.523 6.383 1 85.69 91 ARG A N 1
ATOM 721 C CA . ARG A 1 91 ? -5.918 -10.211 7.602 1 85.69 91 ARG A CA 1
ATOM 722 C C . ARG A 1 91 ? -5.117 -10.594 8.844 1 85.69 91 ARG A C 1
ATOM 724 O O . ARG A 1 91 ? -4.496 -11.664 8.875 1 85.69 91 ARG A O 1
ATOM 731 N N . GLN A 1 92 ? -5.074 -9.68 9.711 1 81.56 92 GLN A N 1
ATOM 732 C CA . GLN A 1 92 ? -4.488 -9.93 11.023 1 81.56 92 GLN A CA 1
ATOM 733 C C . GLN A 1 92 ? -5.348 -9.336 12.141 1 81.56 92 GLN A C 1
ATOM 735 O O . GLN A 1 92 ? -5.438 -8.109 12.273 1 81.56 92 GLN A O 1
ATOM 740 N N . GLN A 1 93 ? -5.898 -10.211 12.898 1 82.19 93 GLN A N 1
ATOM 741 C CA . GLN A 1 93 ? -6.742 -9.797 14.016 1 82.19 93 GLN A CA 1
ATOM 742 C C . GLN A 1 93 ? -7.836 -8.844 13.547 1 82.19 93 GLN A C 1
ATOM 744 O O . GLN A 1 93 ? -8.703 -9.227 12.758 1 82.19 93 GLN A O 1
ATOM 749 N N . ASP A 1 94 ? -7.711 -7.551 13.914 1 86.5 94 ASP A N 1
ATOM 750 C CA . ASP A 1 94 ? -8.797 -6.625 13.609 1 86.5 94 ASP A CA 1
ATOM 751 C C . ASP A 1 94 ? -8.406 -5.66 12.492 1 86.5 94 ASP A C 1
ATOM 753 O O . ASP A 1 94 ? -9.023 -4.605 12.336 1 86.5 94 ASP A O 1
ATOM 757 N N . ARG A 1 95 ? -7.375 -6.062 11.711 1 90.19 95 ARG A N 1
ATOM 758 C CA . ARG A 1 95 ? -6.922 -5.211 10.617 1 90.19 95 ARG A CA 1
ATOM 759 C C . ARG A 1 95 ? -6.867 -5.984 9.305 1 90.19 95 ARG A C 1
ATOM 761 O O . ARG A 1 95 ? -6.602 -7.188 9.297 1 90.19 95 ARG A O 1
ATOM 768 N N . ILE A 1 96 ? -7.137 -5.262 8.289 1 91.69 96 ILE A N 1
ATOM 769 C CA . ILE A 1 96 ? -7.074 -5.84 6.949 1 91.69 96 ILE A CA 1
ATOM 770 C C . ILE A 1 96 ? -6.297 -4.91 6.02 1 91.69 96 ILE A C 1
ATOM 772 O O . ILE A 1 96 ? -6.402 -3.688 6.121 1 91.69 96 ILE A O 1
ATOM 776 N N . SER A 1 97 ? -5.445 -5.434 5.266 1 95.44 97 SER A N 1
ATOM 777 C CA . SER A 1 97 ? -4.828 -4.754 4.129 1 95.44 97 SER A CA 1
ATOM 778 C C . SER A 1 97 ? -5.234 -5.398 2.811 1 95.44 97 SER A C 1
ATOM 780 O O . SER A 1 97 ? -5.324 -6.625 2.715 1 95.44 97 SER A O 1
ATOM 782 N N . GLY A 1 98 ? -5.551 -4.578 1.853 1 96.06 98 GLY A N 1
ATOM 783 C CA . GLY A 1 98 ? -6.023 -5.078 0.571 1 96.06 98 GLY A CA 1
ATOM 784 C C . GLY A 1 98 ? -5.344 -4.418 -0.614 1 96.06 98 GLY A C 1
ATOM 785 O O . GLY A 1 98 ? -5.164 -3.197 -0.632 1 96.06 98 GLY A O 1
ATOM 786 N N . LEU A 1 99 ? -4.891 -5.188 -1.513 1 97.62 99 LEU A N 1
ATOM 787 C CA . LEU A 1 99 ? -4.266 -4.754 -2.758 1 97.62 99 LEU A CA 1
ATOM 788 C C . LEU A 1 99 ? -5.137 -5.109 -3.957 1 97.62 99 LEU A C 1
ATOM 790 O O . LEU A 1 99 ? -5.484 -6.277 -4.152 1 97.62 99 LEU A O 1
ATOM 794 N N . ILE A 1 100 ? -5.52 -4.145 -4.719 1 97 100 ILE A N 1
ATOM 795 C CA . ILE A 1 100 ? -6.383 -4.328 -5.879 1 97 100 ILE A CA 1
ATOM 796 C C . ILE A 1 100 ? -5.582 -4.09 -7.16 1 97 100 ILE A C 1
ATOM 798 O O . ILE A 1 100 ? -4.902 -3.07 -7.293 1 97 100 ILE A O 1
ATOM 802 N N . ILE A 1 101 ? -5.648 -5.016 -8.055 1 98 101 ILE A N 1
ATOM 803 C CA . ILE A 1 101 ? -5.07 -4.895 -9.383 1 98 101 ILE A CA 1
ATOM 804 C C . ILE A 1 101 ? -6.184 -4.898 -10.43 1 98 101 ILE A C 1
ATOM 806 O O . ILE A 1 101 ? -6.984 -5.832 -10.492 1 98 101 ILE A O 1
ATOM 810 N N . GLU A 1 102 ? -6.199 -3.887 -11.188 1 97.69 102 GLU A N 1
ATOM 811 C CA . GLU A 1 102 ? -7.223 -3.762 -12.219 1 97.69 102 GLU A CA 1
ATOM 812 C C . GLU A 1 102 ? -6.719 -4.281 -13.562 1 97.69 102 GLU A C 1
ATOM 814 O O . GLU A 1 102 ? -5.531 -4.168 -13.875 1 97.69 102 GLU A O 1
ATOM 819 N N . GLN A 1 103 ? -7.621 -4.738 -14.328 1 97.31 103 GLN A N 1
ATOM 820 C CA . GLN A 1 103 ? -7.328 -5.203 -15.68 1 97.31 103 GLN A CA 1
ATOM 821 C C . GLN A 1 103 ? -6.727 -4.082 -16.531 1 97.31 103 GLN A C 1
ATOM 823 O O . GLN A 1 103 ? -5.895 -4.34 -17.406 1 97.31 103 GLN A O 1
ATOM 828 N N . GLY A 1 104 ? -7.109 -2.889 -16.266 1 96.81 104 GLY A N 1
ATOM 829 C CA . GLY A 1 104 ? -6.629 -1.732 -17 1 96.81 104 GLY A CA 1
ATOM 830 C C . GLY A 1 104 ? -5.281 -1.229 -16.516 1 96.81 104 GLY A C 1
ATOM 831 O O . GLY A 1 104 ? -4.891 -0.101 -16.828 1 96.81 104 GLY A O 1
ATOM 832 N N . ALA A 1 105 ? -4.629 -1.945 -15.68 1 97.75 105 ALA A N 1
ATOM 833 C CA . ALA A 1 105 ? -3.279 -1.656 -15.211 1 97.75 105 ALA A CA 1
ATOM 834 C C . ALA A 1 105 ? -3.287 -0.526 -14.18 1 97.75 105 ALA A C 1
ATOM 836 O O . ALA A 1 105 ? -2.354 0.278 -14.125 1 97.75 105 ALA A O 1
ATOM 837 N N . GLY A 1 106 ? -4.285 -0.361 -13.5 1 97.12 106 GLY A N 1
ATOM 838 C CA . GLY A 1 106 ? -4.355 0.429 -12.281 1 97.12 106 GLY A CA 1
ATOM 839 C C . GLY A 1 106 ? -4.262 -0.41 -11.023 1 97.12 106 GLY A C 1
ATOM 840 O O . GLY A 1 106 ? -4.516 -1.616 -11.055 1 97.12 106 GLY A O 1
ATOM 841 N N . CYS A 1 107 ? -3.854 0.228 -9.93 1 97.62 107 CYS A N 1
ATOM 842 C CA . CYS A 1 107 ? -3.826 -0.539 -8.688 1 97.62 107 CYS A CA 1
ATOM 843 C C . CYS A 1 107 ? -4.055 0.365 -7.48 1 97.62 107 CYS A C 1
ATOM 845 O O . CYS A 1 107 ? -3.906 1.584 -7.578 1 97.62 107 CYS A O 1
ATOM 847 N N . SER A 1 108 ? -4.496 -0.235 -6.43 1 97.31 108 SER A N 1
ATOM 848 C CA . SER A 1 108 ? -4.715 0.431 -5.152 1 97.31 108 SER A CA 1
ATOM 849 C C . SER A 1 108 ? -4.312 -0.465 -3.984 1 97.31 108 SER A C 1
ATOM 851 O O . SER A 1 108 ? -4.512 -1.681 -4.031 1 97.31 108 SER A O 1
ATOM 853 N N . LEU A 1 109 ? -3.721 0.13 -2.98 1 98.06 109 LEU A N 1
ATOM 854 C CA . LEU A 1 109 ? -3.389 -0.596 -1.761 1 98.06 109 LEU A CA 1
ATOM 855 C C . LEU A 1 109 ? -3.906 0.141 -0.53 1 98.06 109 LEU A C 1
ATOM 857 O O . LEU A 1 109 ? -3.543 1.296 -0.294 1 98.06 109 LEU A O 1
ATOM 861 N N . TYR A 1 110 ? -4.781 -0.475 0.178 1 96.69 110 TYR A N 1
ATOM 862 C CA . TYR A 1 110 ? -5.289 -0.012 1.464 1 96.69 110 TYR A CA 1
ATOM 863 C C . TYR A 1 110 ? -4.641 -0.775 2.613 1 96.69 110 TYR A C 1
ATOM 865 O O . TYR A 1 110 ? -4.887 -1.971 2.789 1 96.69 110 TYR A O 1
ATOM 873 N N . ALA A 1 111 ? -3.85 -0.1 3.395 1 96.75 111 ALA A N 1
ATOM 874 C CA . ALA A 1 111 ? -3.062 -0.788 4.414 1 96.75 111 ALA A CA 1
ATOM 875 C C . ALA A 1 111 ? -3.594 -0.485 5.812 1 96.75 111 ALA A C 1
ATOM 877 O O . ALA A 1 111 ? -3.951 0.657 6.113 1 96.75 111 ALA A O 1
ATOM 878 N N . ASN A 1 112 ? -3.715 -1.532 6.652 1 94.12 112 ASN A N 1
ATOM 879 C CA . ASN A 1 112 ? -3.941 -1.391 8.086 1 94.12 112 ASN A CA 1
ATOM 880 C C . ASN A 1 112 ? -5.328 -0.824 8.383 1 94.12 112 ASN A C 1
ATOM 882 O O . ASN A 1 112 ? -5.48 0.018 9.266 1 94.12 112 ASN A O 1
ATOM 886 N N . VAL A 1 113 ? -6.277 -1.335 7.648 1 92.38 113 VAL A N 1
ATOM 887 C CA . VAL A 1 113 ? -7.656 -0.875 7.785 1 92.38 113 VAL A CA 1
ATOM 888 C C . VAL A 1 113 ? -8.336 -1.615 8.93 1 92.38 113 VAL A C 1
ATOM 890 O O . VAL A 1 113 ? -8.25 -2.842 9.031 1 92.38 113 VAL A O 1
ATOM 893 N N . GLU A 1 114 ? -8.914 -0.867 9.734 1 90.38 114 GLU A N 1
ATOM 894 C CA . GLU A 1 114 ? -9.68 -1.51 10.805 1 90.38 114 GLU A CA 1
ATOM 895 C C . GLU A 1 114 ? -10.906 -2.232 10.242 1 90.38 114 GLU A C 1
ATOM 897 O O . GLU A 1 114 ? -11.656 -1.667 9.453 1 90.38 114 GLU A O 1
ATOM 902 N N . GLU A 1 115 ? -11.141 -3.41 10.742 1 87.69 115 GLU A N 1
ATOM 903 C CA . GLU A 1 115 ? -12.227 -4.246 10.234 1 87.69 115 GLU A CA 1
ATOM 904 C C . GLU A 1 115 ? -13.586 -3.59 10.469 1 87.69 115 GLU A C 1
ATOM 906 O O . GLU A 1 115 ? -14.516 -3.793 9.688 1 87.69 115 GLU A O 1
ATOM 911 N N . THR A 1 116 ? -13.648 -2.801 11.492 1 84.94 116 THR A N 1
ATOM 912 C CA . THR A 1 116 ? -14.914 -2.152 11.82 1 84.94 116 THR A CA 1
ATOM 913 C C . THR A 1 116 ? -15.32 -1.179 10.711 1 84.94 116 THR A C 1
ATOM 915 O O . THR A 1 116 ? -16.5 -0.876 10.555 1 84.94 116 THR A O 1
ATOM 918 N N . ILE A 1 117 ? -14.344 -0.647 10 1 86.5 117 ILE A N 1
ATOM 919 C CA . ILE A 1 117 ? -14.617 0.255 8.883 1 86.5 117 ILE A CA 1
ATOM 920 C C . ILE A 1 117 ? -15.359 -0.5 7.781 1 86.5 117 ILE A C 1
ATOM 922 O O . ILE A 1 117 ? -16.25 0.049 7.137 1 86.5 117 ILE A O 1
ATOM 926 N N . LEU A 1 118 ? -15.031 -1.756 7.617 1 84 118 LEU A N 1
ATOM 927 C CA . LEU A 1 118 ? -15.625 -2.572 6.562 1 84 118 LEU A CA 1
ATOM 928 C C . LEU A 1 118 ? -17.047 -2.986 6.926 1 84 118 LEU A C 1
ATOM 930 O O . LEU A 1 118 ? -17.875 -3.232 6.043 1 84 118 LEU A O 1
ATOM 934 N N . ASN A 1 119 ? -17.266 -3.043 8.172 1 80.19 119 ASN A N 1
ATOM 935 C CA . ASN A 1 119 ? -18.578 -3.5 8.656 1 80.19 119 ASN A CA 1
ATOM 936 C C . ASN A 1 119 ? -19.484 -2.328 9 1 80.19 119 ASN A C 1
ATOM 938 O O . ASN A 1 119 ? -20.609 -2.527 9.477 1 80.19 119 ASN A O 1
ATOM 942 N N . SER A 1 120 ? -19.016 -1.19 8.766 1 78.06 120 SER A N 1
ATOM 943 C CA . SER A 1 120 ? -19.781 -0 9.117 1 78.06 120 SER A CA 1
ATOM 944 C C . SER A 1 120 ? -20.766 0.367 8.016 1 78.06 120 SER A C 1
ATOM 946 O O . SER A 1 120 ? -20.672 -0.14 6.895 1 78.06 120 SER A O 1
ATOM 948 N N . ASP A 1 121 ? -21.781 1.158 8.469 1 80.75 121 ASP A N 1
ATOM 949 C CA . ASP A 1 121 ? -22.625 1.82 7.488 1 80.75 121 ASP A CA 1
ATOM 950 C C . ASP A 1 121 ? -21.844 2.834 6.668 1 80.75 121 ASP A C 1
ATOM 952 O O . ASP A 1 121 ? -21.469 3.898 7.172 1 80.75 121 ASP A O 1
ATOM 956 N N . PHE A 1 122 ? -21.594 2.477 5.387 1 77.19 122 PHE A N 1
ATOM 957 C CA . PHE A 1 122 ? -20.719 3.273 4.527 1 77.19 122 PHE A CA 1
ATOM 958 C C . PHE A 1 122 ? -21.203 4.715 4.449 1 77.19 122 PHE A C 1
ATOM 960 O O . PHE A 1 122 ? -20.422 5.637 4.262 1 77.19 122 PHE A O 1
ATOM 967 N N . THR A 1 123 ? -22.578 4.922 4.672 1 78.19 123 THR A N 1
ATOM 968 C CA . THR A 1 123 ? -23.141 6.262 4.527 1 78.19 123 THR A CA 1
ATOM 969 C C . THR A 1 123 ? -22.734 7.148 5.703 1 78.19 123 THR A C 1
ATOM 971 O O . THR A 1 123 ? -22.875 8.367 5.645 1 78.19 123 THR A O 1
ATOM 974 N N . GLN A 1 124 ? -22.172 6.527 6.707 1 81.19 124 GLN A N 1
ATOM 975 C CA . GLN A 1 124 ? -21.797 7.285 7.898 1 81.19 124 GLN A CA 1
ATOM 976 C C . GLN A 1 124 ? -20.281 7.539 7.934 1 81.19 124 GLN A C 1
ATOM 978 O O . GLN A 1 124 ? -19.797 8.25 8.812 1 81.19 124 GLN A O 1
ATOM 983 N N . LEU A 1 125 ? -19.578 6.973 6.965 1 84.19 125 LEU A N 1
ATOM 984 C CA . LEU A 1 125 ? -18.125 7.148 6.902 1 84.19 125 LEU A CA 1
ATOM 985 C C . LEU A 1 125 ? -17.766 8.422 6.148 1 84.19 125 LEU A C 1
ATOM 987 O O . LEU A 1 125 ? -18.469 8.82 5.227 1 84.19 125 LEU A O 1
ATOM 991 N N . PRO A 1 126 ? -16.656 8.977 6.586 1 83.38 126 PRO A N 1
ATOM 992 C CA . PRO A 1 126 ? -16.156 10.039 5.723 1 83.38 126 PRO A CA 1
ATOM 993 C C . PRO A 1 126 ? -15.938 9.578 4.281 1 83.38 126 PRO A C 1
ATOM 995 O O . PRO A 1 126 ? -15.633 8.406 4.043 1 83.38 126 PRO A O 1
ATOM 998 N N . GLU A 1 127 ? -16.078 10.453 3.359 1 80.19 127 GLU A N 1
ATOM 999 C CA . GLU A 1 127 ? -16.016 10.148 1.934 1 80.19 127 GLU A CA 1
ATOM 1000 C C . GLU A 1 127 ? -14.727 9.422 1.584 1 80.19 127 GLU A C 1
ATOM 1002 O O . GLU A 1 127 ? -14.75 8.422 0.854 1 80.19 127 GLU A O 1
ATOM 1007 N N . ASP A 1 128 ? -13.703 9.789 2.186 1 81.62 128 ASP A N 1
ATOM 1008 C CA . ASP A 1 128 ? -12.383 9.242 1.855 1 81.62 128 ASP A CA 1
ATOM 1009 C C . ASP A 1 128 ? -12.266 7.793 2.314 1 81.62 128 ASP A C 1
ATOM 1011 O O . ASP A 1 128 ? -11.453 7.031 1.781 1 81.62 128 ASP A O 1
ATOM 1015 N N . LEU A 1 129 ? -13.094 7.402 3.275 1 86.31 129 LEU A N 1
ATOM 1016 C CA . LEU A 1 129 ? -13.062 6.043 3.801 1 86.31 129 LEU A CA 1
ATOM 1017 C C . LEU A 1 129 ? -14.062 5.156 3.072 1 86.31 129 LEU A C 1
ATOM 1019 O O . LEU A 1 129 ? -13.938 3.93 3.084 1 86.31 129 LEU A O 1
ATOM 1023 N N . MET A 1 130 ? -14.969 5.836 2.48 1 82.56 130 MET A N 1
ATOM 1024 C CA . MET A 1 130 ? -16.016 5.082 1.796 1 82.56 130 MET A CA 1
ATOM 1025 C C . MET A 1 130 ? -15.422 4.238 0.669 1 82.56 130 MET A C 1
ATOM 1027 O O . MET A 1 130 ? -15.812 3.082 0.485 1 82.56 130 MET A O 1
ATOM 1031 N N . MET A 1 131 ? -14.438 4.789 0.02 1 78.44 131 MET A N 1
ATOM 1032 C CA . MET A 1 131 ? -13.844 4.094 -1.117 1 78.44 131 MET A CA 1
ATOM 1033 C C . MET A 1 131 ? -13.156 2.805 -0.668 1 78.44 131 MET A C 1
ATOM 1035 O O . MET A 1 131 ? -13.352 1.75 -1.274 1 78.44 131 MET A O 1
ATOM 1039 N N . CYS A 1 132 ? -12.422 2.895 0.402 1 86.25 132 CYS A N 1
ATOM 1040 C CA . CYS A 1 132 ? -11.727 1.728 0.935 1 86.25 132 CYS A CA 1
ATOM 1041 C C . CYS A 1 132 ? -12.719 0.688 1.441 1 86.25 132 CYS A C 1
ATOM 1043 O O . CYS A 1 132 ? -12.547 -0.509 1.197 1 86.25 132 CYS A O 1
ATOM 1045 N N . ALA A 1 133 ? -13.773 1.176 2.092 1 86 133 ALA A N 1
ATOM 1046 C CA . ALA A 1 133 ? -14.781 0.272 2.646 1 86 133 ALA A CA 1
ATOM 1047 C C . ALA A 1 133 ? -15.492 -0.501 1.541 1 86 133 ALA A C 1
ATOM 1049 O O . ALA A 1 133 ? -15.672 -1.717 1.644 1 86 133 ALA A O 1
ATOM 1050 N N . ILE A 1 134 ? -15.844 0.181 0.534 1 83.31 134 ILE A N 1
ATOM 1051 C CA . ILE A 1 134 ? -16.531 -0.44 -0.594 1 83.31 134 ILE A CA 1
ATOM 1052 C C . ILE A 1 134 ? -15.586 -1.409 -1.302 1 83.31 134 ILE A C 1
ATOM 1054 O O . ILE A 1 134 ? -15.961 -2.549 -1.594 1 83.31 134 ILE A O 1
ATOM 1058 N N . ALA A 1 135 ? -14.383 -0.983 -1.519 1 83.31 135 ALA A N 1
ATOM 1059 C CA . ALA A 1 135 ? -13.398 -1.774 -2.252 1 83.31 135 ALA A CA 1
ATOM 1060 C C . ALA A 1 135 ? -13.109 -3.09 -1.534 1 83.31 135 ALA A C 1
ATOM 1062 O O . ALA A 1 135 ? -12.977 -4.137 -2.172 1 83.31 135 ALA A O 1
ATOM 1063 N N . LEU A 1 136 ? -13.109 -2.998 -0.182 1 87.62 136 LEU A N 1
ATOM 1064 C CA . LEU A 1 136 ? -12.672 -4.164 0.579 1 87.62 136 LEU A CA 1
ATOM 1065 C C . LEU A 1 136 ? -13.875 -4.945 1.108 1 87.62 136 LEU A C 1
ATOM 1067 O O . LEU A 1 136 ? -13.719 -6.043 1.643 1 87.62 136 LEU A O 1
ATOM 1071 N N . SER A 1 137 ? -15.008 -4.395 0.986 1 80.56 137 SER A N 1
ATOM 1072 C CA . SER A 1 137 ? -16.203 -5.051 1.501 1 80.56 137 SER A CA 1
ATOM 1073 C C . SER A 1 137 ? -16.422 -6.41 0.845 1 80.56 137 SER A C 1
ATOM 1075 O O . SER A 1 137 ? -16.969 -7.324 1.462 1 80.56 137 SER A O 1
ATOM 1077 N N . LEU A 1 138 ? -15.992 -6.508 -0.446 1 71.62 138 LEU A N 1
ATOM 1078 C CA . LEU A 1 138 ? -16.141 -7.777 -1.149 1 71.62 138 LEU A CA 1
ATOM 1079 C C . LEU A 1 138 ? -15.344 -8.875 -0.455 1 71.62 138 LEU A C 1
ATOM 1081 O O . LEU A 1 138 ? -15.656 -10.062 -0.614 1 71.62 138 LEU A O 1
ATOM 1085 N N . THR A 1 139 ? -14.305 -8.461 0.307 1 68.31 139 THR A N 1
ATOM 1086 C CA . THR A 1 139 ? -13.469 -9.445 0.996 1 68.31 139 THR A CA 1
ATOM 1087 C C . THR A 1 139 ? -14.227 -10.07 2.164 1 68.31 139 THR A C 1
ATOM 1089 O O . THR A 1 139 ? -13.891 -11.164 2.613 1 68.31 139 THR A O 1
ATOM 1092 N N . GLU A 1 140 ? -15.156 -9.352 2.73 1 61.97 140 GLU A N 1
ATOM 1093 C CA . GLU A 1 140 ? -15.922 -9.844 3.873 1 61.97 140 GLU A CA 1
ATOM 1094 C C . GLU A 1 140 ? -16.859 -10.977 3.465 1 61.97 140 GLU A C 1
ATOM 1096 O O . GLU A 1 140 ? -17.203 -11.828 4.285 1 61.97 140 GLU A O 1
ATOM 1101 N N . SER A 1 141 ? -17.328 -10.891 2.289 1 55.59 141 SER A N 1
ATOM 1102 C CA . SER A 1 141 ? -18.266 -11.914 1.848 1 55.59 141 SER A CA 1
ATOM 1103 C C . SER A 1 141 ? -17.562 -13.234 1.554 1 55.59 141 SER A C 1
ATOM 1105 O O . SER A 1 141 ? -18.219 -14.258 1.343 1 55.59 141 SER A O 1
ATOM 1107 N N . ILE A 1 142 ? -16.312 -13.258 1.463 1 51.81 142 ILE A N 1
ATOM 1108 C CA . ILE A 1 142 ? -15.602 -14.469 1.073 1 51.81 142 ILE A CA 1
ATOM 1109 C C . ILE A 1 142 ? -15.18 -15.25 2.32 1 51.81 142 ILE A C 1
ATOM 1111 O O . ILE A 1 142 ? -14.492 -14.711 3.189 1 51.81 142 ILE A O 1
ATOM 1115 N N . ASP A 1 143 ? -16.062 -16.188 2.732 1 46.31 143 ASP A N 1
ATOM 1116 C CA . ASP A 1 143 ? -15.648 -17.172 3.727 1 46.31 143 ASP A CA 1
ATOM 1117 C C . ASP A 1 143 ? -14.312 -17.812 3.346 1 46.31 143 ASP A C 1
ATOM 1119 O O . ASP A 1 143 ? -14.195 -18.438 2.289 1 46.31 143 ASP A O 1
ATOM 1123 N N . PRO A 1 144 ? -13.188 -17.391 3.92 1 47.12 144 PRO A N 1
ATOM 1124 C CA . PRO A 1 144 ? -11.891 -17.969 3.561 1 47.12 144 PRO A CA 1
ATOM 1125 C C . PRO A 1 144 ? -11.953 -19.484 3.396 1 47.12 144 PRO A C 1
ATOM 1127 O O . PRO A 1 144 ? -11.18 -20.047 2.615 1 47.12 144 PRO A O 1
ATOM 1130 N N . ASP A 1 145 ? -12.688 -20.141 4.25 1 43.72 145 ASP A N 1
ATOM 1131 C CA . ASP A 1 145 ? -12.805 -21.594 4.203 1 43.72 145 ASP A CA 1
ATOM 1132 C C . ASP A 1 145 ? -13.57 -22.047 2.967 1 43.72 145 ASP A C 1
ATOM 1134 O O . ASP A 1 145 ? -13.516 -23.219 2.592 1 43.72 145 ASP A O 1
ATOM 1138 N N . THR A 1 146 ? -14.5 -21.359 2.666 1 41.03 146 THR A N 1
ATOM 1139 C CA . THR A 1 146 ? -15.383 -21.906 1.644 1 41.03 146 THR A CA 1
ATOM 1140 C C . THR A 1 146 ? -14.969 -21.422 0.257 1 41.03 146 THR A C 1
ATOM 1142 O O . THR A 1 146 ? -15.617 -21.75 -0.739 1 41.03 146 THR A O 1
ATOM 1145 N N . PHE A 1 147 ? -14.219 -20.5 0.038 1 39.59 147 PHE A N 1
ATOM 1146 C CA . PHE A 1 147 ? -14.086 -20.109 -1.364 1 39.59 147 PHE A CA 1
ATOM 1147 C C . PHE A 1 147 ? -13.406 -21.219 -2.16 1 39.59 147 PHE A C 1
ATOM 1149 O O . PHE A 1 147 ? -12.18 -21.375 -2.092 1 39.59 147 PHE A O 1
ATOM 1156 N N . SER A 1 148 ? -14.008 -22.375 -2.221 1 34.81 148 SER A N 1
ATOM 1157 C CA . SER A 1 148 ? -13.719 -23.328 -3.289 1 34.81 148 SER A CA 1
ATOM 1158 C C . SER A 1 148 ? -14.117 -22.766 -4.648 1 34.81 148 SER A C 1
ATOM 1160 O O . SER A 1 148 ? -15.141 -22.094 -4.77 1 34.81 148 SER A O 1
ATOM 1162 N N . PHE A 1 149 ? -13.133 -22.484 -5.547 1 34.88 149 PHE A N 1
ATOM 1163 C CA . PHE A 1 149 ? -13.438 -22.281 -6.961 1 34.88 149 PHE A CA 1
ATOM 1164 C C . PHE A 1 149 ? -14.43 -23.312 -7.461 1 34.88 149 PHE A C 1
ATOM 1166 O O . PHE A 1 149 ? -14.055 -24.25 -8.18 1 34.88 149 PHE A O 1
ATOM 1173 N N . ASP A 1 150 ? -15.195 -23.938 -6.641 1 31.94 150 ASP A N 1
ATOM 1174 C CA . ASP A 1 150 ? -16.016 -24.969 -7.281 1 31.94 150 ASP A CA 1
ATOM 1175 C C . ASP A 1 150 ? -17.125 -24.328 -8.125 1 31.94 150 ASP A C 1
ATOM 1177 O O . ASP A 1 150 ? -18.109 -23.828 -7.586 1 31.94 150 ASP A O 1
ATOM 1181 N N . GLU A 1 151 ? -17.031 -23.391 -9.016 1 29.97 151 GLU A N 1
ATOM 1182 C CA . GLU A 1 151 ? -18.188 -23.641 -9.875 1 29.97 151 GLU A CA 1
ATOM 1183 C C . GLU A 1 151 ? -18.203 -25.078 -10.375 1 29.97 151 GLU A C 1
ATOM 1185 O O . GLU A 1 151 ? -17.203 -25.562 -10.922 1 29.97 151 GLU A O 1
ATOM 1190 N N . ASP A 1 152 ? -19.203 -25.953 -9.914 1 27.02 152 ASP A N 1
ATOM 1191 C CA . ASP A 1 152 ? -19.766 -27.047 -10.719 1 27.02 152 ASP A CA 1
ATOM 1192 C C . ASP A 1 152 ? -19.984 -26.594 -12.156 1 27.02 152 ASP A C 1
ATOM 1194 O O . ASP A 1 152 ? -20.469 -25.484 -12.398 1 27.02 152 ASP A O 1
ATOM 1198 N N . MET B 1 1 ? 0.213 5.043 20.984 1 38.31 1 MET B N 1
ATOM 1199 C CA . MET B 1 1 ? -0.331 6.398 21.031 1 38.31 1 MET B CA 1
ATOM 1200 C C . MET B 1 1 ? -0.315 7.039 19.656 1 38.31 1 MET B C 1
ATOM 1202 O O . MET B 1 1 ? 0.648 6.883 18.906 1 38.31 1 MET B O 1
ATOM 1206 N N . VAL B 1 2 ? -1.503 7.234 19.031 1 48.72 2 VAL B N 1
ATOM 1207 C CA . VAL B 1 2 ? -1.655 7.938 17.766 1 48.72 2 VAL B CA 1
ATOM 1208 C C . VAL B 1 2 ? -0.994 9.312 17.844 1 48.72 2 VAL B C 1
ATOM 1210 O O . VAL B 1 2 ? -1.262 10.078 18.781 1 48.72 2 VAL B O 1
ATOM 1213 N N . HIS B 1 3 ? 0.193 9.406 17.297 1 61.31 3 HIS B N 1
ATOM 1214 C CA . HIS B 1 3 ? 0.799 10.734 17.234 1 61.31 3 HIS B CA 1
ATOM 1215 C C . HIS B 1 3 ? -0.115 11.719 16.516 1 61.31 3 HIS B C 1
ATOM 1217 O O . HIS B 1 3 ? -0.643 11.422 15.438 1 61.31 3 HIS B O 1
ATOM 1223 N N . GLU B 1 4 ? -0.627 12.57 17.266 1 66.25 4 GLU B N 1
ATOM 1224 C CA . GLU B 1 4 ? -1.335 13.68 16.641 1 66.25 4 GLU B CA 1
ATOM 1225 C C . GLU B 1 4 ? -0.394 14.516 15.773 1 66.25 4 GLU B C 1
ATOM 1227 O O . GLU B 1 4 ? 0.589 15.07 16.281 1 66.25 4 GLU B O 1
ATOM 1232 N N . PHE B 1 5 ? -0.646 14.461 14.516 1 78.56 5 PHE B N 1
ATOM 1233 C CA . PHE B 1 5 ? 0.126 15.297 13.602 1 78.56 5 PHE B CA 1
ATOM 1234 C C . PHE B 1 5 ? -0.2 16.766 13.82 1 78.56 5 PHE B C 1
ATOM 1236 O O . PHE B 1 5 ? -1.368 17.141 13.953 1 78.56 5 PHE B O 1
ATOM 1243 N N . THR B 1 6 ? 0.776 17.547 14.031 1 79.38 6 THR B N 1
ATOM 1244 C CA . THR B 1 6 ? 0.63 19 14.195 1 79.38 6 THR B CA 1
ATOM 1245 C C . THR B 1 6 ? 0.964 19.719 12.898 1 79.38 6 THR B C 1
ATOM 1247 O O . THR B 1 6 ? 1.439 19.109 11.938 1 79.38 6 THR B O 1
ATOM 1250 N N . LYS B 1 7 ? 0.666 20.984 12.859 1 82.44 7 LYS B N 1
ATOM 1251 C CA . LYS B 1 7 ? 1.036 21.797 11.711 1 82.44 7 LYS B CA 1
ATOM 1252 C C . LYS B 1 7 ? 2.549 21.812 11.5 1 82.44 7 LYS B C 1
ATOM 1254 O O . LYS B 1 7 ? 3.025 21.844 10.367 1 82.44 7 LYS B O 1
ATOM 1259 N N . GLU B 1 8 ? 3.242 21.812 12.609 1 86.56 8 GLU B N 1
ATOM 1260 C CA . GLU B 1 8 ? 4.699 21.781 12.539 1 86.56 8 GLU B CA 1
ATOM 1261 C C . GLU B 1 8 ? 5.188 20.5 11.867 1 86.56 8 GLU B C 1
ATOM 1263 O O . GLU B 1 8 ? 6.16 20.516 11.109 1 86.56 8 GLU B O 1
ATOM 1268 N N . ASN B 1 9 ? 4.516 19.438 12.141 1 89.88 9 ASN B N 1
ATOM 1269 C CA . ASN B 1 9 ? 4.852 18.188 11.484 1 89.88 9 ASN B CA 1
ATOM 1270 C C . ASN B 1 9 ? 4.641 18.266 9.977 1 89.88 9 ASN B C 1
ATOM 1272 O O . ASN B 1 9 ? 5.484 17.797 9.203 1 89.88 9 ASN B O 1
ATOM 1276 N N . ILE B 1 10 ? 3.588 18.875 9.594 1 92.62 10 ILE B N 1
ATOM 1277 C CA . ILE B 1 10 ? 3.236 19 8.18 1 92.62 10 ILE B CA 1
ATOM 1278 C C . ILE B 1 10 ? 4.277 19.859 7.461 1 92.62 10 ILE B C 1
ATOM 1280 O O . ILE B 1 10 ? 4.691 19.531 6.348 1 92.62 10 ILE B O 1
ATOM 1284 N N . ASP B 1 11 ? 4.715 20.906 8.109 1 92.88 11 ASP B N 1
ATOM 1285 C CA . ASP B 1 11 ? 5.73 21.781 7.539 1 92.88 11 ASP B CA 1
ATOM 1286 C C . ASP B 1 11 ? 7.051 21.047 7.336 1 92.88 11 ASP B C 1
ATOM 1288 O O . ASP B 1 11 ? 7.715 21.219 6.312 1 92.88 11 ASP B O 1
ATOM 1292 N N . ALA B 1 12 ? 7.414 20.266 8.305 1 93.62 12 ALA B N 1
ATOM 1293 C CA . ALA B 1 12 ? 8.641 19.469 8.203 1 93.62 12 ALA B CA 1
ATOM 1294 C C . ALA B 1 12 ? 8.57 18.5 7.027 1 93.62 12 ALA B C 1
ATOM 1296 O O . ALA B 1 12 ? 9.547 18.344 6.289 1 93.62 12 ALA B O 1
ATOM 1297 N N . ILE B 1 13 ? 7.461 17.906 6.84 1 96.25 13 ILE B N 1
ATOM 1298 C CA . ILE B 1 13 ? 7.242 16.969 5.742 1 96.25 13 ILE B CA 1
ATOM 1299 C C . ILE B 1 13 ? 7.363 17.703 4.41 1 96.25 13 ILE B C 1
ATOM 1301 O O . ILE B 1 13 ? 8.062 17.234 3.504 1 96.25 13 ILE B O 1
ATOM 1305 N N . ALA B 1 14 ? 6.746 18.828 4.371 1 97.62 14 ALA B N 1
ATOM 1306 C CA . ALA B 1 14 ? 6.773 19.641 3.15 1 97.62 14 ALA B CA 1
ATOM 1307 C C . ALA B 1 14 ? 8.195 20.062 2.811 1 97.62 14 ALA B C 1
ATOM 1309 O O . ALA B 1 14 ? 8.594 20.078 1.642 1 97.62 14 ALA B O 1
ATOM 1310 N N . GLU B 1 15 ? 8.914 20.422 3.809 1 97 15 GLU B N 1
ATOM 1311 C CA . GLU B 1 15 ? 10.297 20.859 3.615 1 97 15 GLU B CA 1
ATOM 1312 C C . GLU B 1 15 ? 11.148 19.75 3.014 1 97 15 GLU B C 1
ATOM 1314 O O . GLU B 1 15 ? 11.883 19.984 2.047 1 97 15 GLU B O 1
ATOM 1319 N N . ILE B 1 16 ? 11.016 18.562 3.535 1 96.94 16 ILE B N 1
ATOM 1320 C CA . ILE B 1 16 ? 11.805 17.438 3.061 1 96.94 16 ILE B CA 1
ATOM 1321 C C . ILE B 1 16 ? 11.422 17.109 1.622 1 96.94 16 ILE B C 1
ATOM 1323 O O . ILE B 1 16 ? 12.281 16.797 0.793 1 96.94 16 ILE B O 1
ATOM 1327 N N . LEU B 1 17 ? 10.156 17.203 1.33 1 98 17 LEU B N 1
ATOM 1328 C CA . LEU B 1 17 ? 9.656 16.812 0.013 1 98 17 LEU B CA 1
ATOM 1329 C C . LEU B 1 17 ? 9.781 17.984 -0.969 1 98 17 LEU B C 1
ATOM 1331 O O . LEU B 1 17 ? 9.445 17.844 -2.146 1 98 17 LEU B O 1
ATOM 1335 N N . GLN B 1 18 ? 10.266 19.125 -0.472 1 97.56 18 GLN B N 1
ATOM 1336 C CA . GLN B 1 18 ? 10.508 20.312 -1.268 1 97.56 18 GLN B CA 1
ATOM 1337 C C . GLN B 1 18 ? 9.242 20.766 -1.995 1 97.56 18 GLN B C 1
ATOM 1339 O O . GLN B 1 18 ? 9.266 21 -3.205 1 97.56 18 GLN B O 1
ATOM 1344 N N . THR B 1 19 ? 8.195 20.875 -1.235 1 98 19 THR B N 1
ATOM 1345 C CA . THR B 1 19 ? 6.91 21.344 -1.732 1 98 19 THR B CA 1
ATOM 1346 C C . THR B 1 19 ? 6.164 22.125 -0.648 1 98 19 THR B C 1
ATOM 1348 O O . THR B 1 19 ? 6.742 22.469 0.383 1 98 19 THR B O 1
ATOM 1351 N N . GLU B 1 20 ? 4.918 22.484 -0.94 1 96.81 20 GLU B N 1
ATOM 1352 C CA . GLU B 1 20 ? 4.078 23.188 0.019 1 96.81 20 GLU B CA 1
ATOM 1353 C C . GLU B 1 20 ? 2.85 22.359 0.393 1 96.81 20 GLU B C 1
ATOM 1355 O O . GLU B 1 20 ? 2.256 21.703 -0.462 1 96.81 20 GLU B O 1
ATOM 1360 N N . ALA B 1 21 ? 2.549 22.438 1.623 1 96.44 21 ALA B N 1
ATOM 1361 C CA . ALA B 1 21 ? 1.324 21.812 2.102 1 96.44 21 ALA B CA 1
ATOM 1362 C C . ALA B 1 21 ? 0.138 22.766 2.016 1 96.44 21 ALA B C 1
ATOM 1364 O O . ALA B 1 21 ? 0.153 23.828 2.621 1 96.44 21 ALA B O 1
ATOM 1365 N N . LYS B 1 22 ? -0.789 22.375 1.272 1 96.88 22 LYS B N 1
ATOM 1366 C CA . LYS B 1 22 ? -1.996 23.172 1.139 1 96.88 22 LYS B CA 1
ATOM 1367 C C . LYS B 1 22 ? -3.15 22.578 1.941 1 96.88 22 LYS B C 1
ATOM 1369 O O . LYS B 1 22 ? -3.449 21.391 1.819 1 96.88 22 LYS B O 1
ATOM 1374 N N . PRO B 1 23 ? -3.803 23.312 2.701 1 94.19 23 PRO B N 1
ATOM 1375 C CA . PRO B 1 23 ? -4.961 22.797 3.436 1 94.19 23 PRO B CA 1
ATOM 1376 C C . PRO B 1 23 ? -6.156 22.516 2.527 1 94.19 23 PRO B C 1
ATOM 1378 O O . PRO B 1 23 ? -6.441 23.297 1.616 1 94.19 23 PRO B O 1
ATOM 1381 N N . LEU B 1 24 ? -6.66 21.312 2.721 1 90.19 24 LEU B N 1
ATOM 1382 C CA . LEU B 1 24 ? -7.922 20.922 2.088 1 90.19 24 LEU B CA 1
ATOM 1383 C C . LEU B 1 24 ? -9.023 20.766 3.129 1 90.19 24 LEU B C 1
ATOM 1385 O O . LEU B 1 24 ? -9.242 19.672 3.643 1 90.19 24 LEU B O 1
ATOM 1389 N N . GLY B 1 25 ? -9.602 21.875 3.531 1 83.81 25 GLY B N 1
ATOM 1390 C CA . GLY B 1 25 ? -10.547 21.844 4.637 1 83.81 25 GLY B CA 1
ATOM 1391 C C . GLY B 1 25 ? -9.875 21.984 5.992 1 83.81 25 GLY B C 1
ATOM 1392 O O . GLY B 1 25 ? -8.875 22.688 6.129 1 83.81 25 GLY B O 1
ATOM 1393 N N . ASN B 1 26 ? -10.469 21.359 7.016 1 80.81 26 ASN B N 1
ATOM 1394 C CA . ASN B 1 26 ? -10.023 21.609 8.383 1 80.81 26 ASN B CA 1
ATOM 1395 C C . ASN B 1 26 ? -8.977 20.594 8.82 1 80.81 26 ASN B C 1
ATOM 1397 O O . ASN B 1 26 ? -8.125 20.891 9.664 1 80.81 26 ASN B O 1
ATOM 1401 N N . ASP B 1 27 ? -9.023 19.453 8.211 1 85.19 27 ASP B N 1
ATOM 1402 C CA . ASP B 1 27 ? -8.203 18.422 8.828 1 85.19 27 ASP B CA 1
ATOM 1403 C C . ASP B 1 27 ? -7.418 17.625 7.777 1 85.19 27 ASP B C 1
ATOM 1405 O O . ASP B 1 27 ? -6.965 16.516 8.039 1 85.19 27 ASP B O 1
ATOM 1409 N N . VAL B 1 28 ? -7.316 18.25 6.566 1 92.25 28 VAL B N 1
ATOM 1410 C CA . VAL B 1 28 ? -6.59 17.562 5.504 1 92.25 28 VAL B CA 1
ATOM 1411 C C . VAL B 1 28 ? -5.598 18.531 4.852 1 92.25 28 VAL B C 1
ATOM 1413 O O . VAL B 1 28 ? -5.91 19.688 4.625 1 92.25 28 VAL B O 1
ATOM 1416 N N . PHE B 1 29 ? -4.398 18.047 4.629 1 95.44 29 PHE B N 1
ATOM 1417 C CA . PHE B 1 29 ? -3.389 18.766 3.863 1 95.44 29 PHE B CA 1
ATOM 1418 C C . PHE B 1 29 ? -3.018 18.016 2.598 1 95.44 29 PHE B C 1
ATOM 1420 O O . PHE B 1 29 ? -2.891 16.781 2.621 1 95.44 29 PHE B O 1
ATOM 1427 N N . ARG B 1 30 ? -2.863 18.75 1.573 1 97.25 30 ARG B N 1
ATOM 1428 C CA . ARG B 1 30 ? -2.439 18.156 0.306 1 97.25 30 ARG B CA 1
ATOM 1429 C C . ARG B 1 30 ? -1.072 18.688 -0.112 1 97.25 30 ARG B C 1
ATOM 1431 O O . ARG B 1 30 ? -0.819 19.906 -0.04 1 97.25 30 ARG B O 1
ATOM 1438 N N . LEU B 1 31 ? -0.203 17.828 -0.443 1 98.19 31 LEU B N 1
ATOM 1439 C CA . LEU B 1 31 ? 1.117 18.141 -0.981 1 98.19 31 LEU B CA 1
ATOM 1440 C C . LEU B 1 31 ? 1.28 17.562 -2.387 1 98.19 31 LEU B C 1
ATOM 1442 O O . LEU B 1 31 ? 1.02 16.375 -2.615 1 98.19 31 LEU B O 1
ATOM 1446 N N . GLU B 1 32 ? 1.629 18.391 -3.299 1 98.25 32 GLU B N 1
ATOM 1447 C CA . GLU B 1 32 ? 1.95 17.953 -4.652 1 98.25 32 GLU B CA 1
ATOM 1448 C C . GLU B 1 32 ? 3.457 17.812 -4.844 1 98.25 32 GLU B C 1
ATOM 1450 O O . GLU B 1 32 ? 4.184 18.812 -4.797 1 98.25 32 GLU B O 1
ATOM 1455 N N . VAL B 1 33 ? 3.893 16.625 -5.039 1 98.31 33 VAL B N 1
ATOM 1456 C CA . VAL B 1 33 ? 5.316 16.359 -5.223 1 98.31 33 VAL B CA 1
ATOM 1457 C C . VAL B 1 33 ? 5.609 16.109 -6.703 1 98.31 33 VAL B C 1
ATOM 1459 O O . VAL B 1 33 ? 4.93 15.32 -7.355 1 98.31 33 VAL B O 1
ATOM 1462 N N . LYS B 1 34 ? 6.621 16.812 -7.137 1 97.25 34 LYS B N 1
ATOM 1463 C CA . LYS B 1 34 ? 6.926 16.734 -8.562 1 97.25 34 LYS B CA 1
ATOM 1464 C C . LYS B 1 34 ? 8.422 16.531 -8.797 1 97.25 34 LYS B C 1
ATOM 1466 O O . LYS B 1 34 ? 9.25 17.031 -8.031 1 97.25 34 LYS B O 1
ATOM 1471 N N . ASN B 1 35 ? 8.711 15.703 -9.703 1 96.12 35 ASN B N 1
ATOM 1472 C CA . ASN B 1 35 ? 10.031 15.547 -10.297 1 96.12 35 ASN B CA 1
ATOM 1473 C C . ASN B 1 35 ? 10.023 15.875 -11.789 1 96.12 35 ASN B C 1
ATOM 1475 O O . ASN B 1 35 ? 9.734 15.008 -12.617 1 96.12 35 ASN B O 1
ATOM 1479 N N . GLU B 1 36 ? 10.297 17.031 -12.133 1 93.94 36 GLU B N 1
ATOM 1480 C CA . GLU B 1 36 ? 10.18 17.531 -13.5 1 93.94 36 GLU B CA 1
ATOM 1481 C C . GLU B 1 36 ? 11.148 16.812 -14.43 1 93.94 36 GLU B C 1
ATOM 1483 O O . GLU B 1 36 ? 10.812 16.531 -15.586 1 93.94 36 GLU B O 1
ATOM 1488 N N . GLU B 1 37 ? 12.312 16.516 -13.891 1 93.69 37 GLU B N 1
ATOM 1489 C CA . GLU B 1 37 ? 13.344 15.875 -14.703 1 93.69 37 GLU B CA 1
ATOM 1490 C C . GLU B 1 37 ? 12.867 14.516 -15.211 1 93.69 37 GLU B C 1
ATOM 1492 O O . GLU B 1 37 ? 13.133 14.148 -16.359 1 93.69 37 GLU B O 1
ATOM 1497 N N . GLU B 1 38 ? 12.133 13.828 -14.391 1 91.88 38 GLU B N 1
ATOM 1498 C CA . GLU B 1 38 ? 11.711 12.477 -14.742 1 91.88 38 GLU B CA 1
ATOM 1499 C C . GLU B 1 38 ? 10.219 12.43 -15.047 1 91.88 38 GLU B C 1
ATOM 1501 O O . GLU B 1 38 ? 9.641 11.352 -15.219 1 91.88 38 GLU B O 1
ATOM 1506 N N . SER B 1 39 ? 9.578 13.578 -15.07 1 91.62 39 SER B N 1
ATOM 1507 C CA . SER B 1 39 ? 8.156 13.711 -15.375 1 91.62 39 SER B CA 1
ATOM 1508 C C . SER B 1 39 ? 7.312 12.852 -14.438 1 91.62 39 SER B C 1
ATOM 1510 O O . SER B 1 39 ? 6.414 12.133 -14.883 1 91.62 39 SER B O 1
ATOM 1512 N N . ARG B 1 40 ? 7.684 12.867 -13.195 1 94.69 40 ARG B N 1
ATOM 1513 C CA . ARG B 1 40 ? 6.922 12.156 -12.164 1 94.69 40 ARG B CA 1
ATOM 1514 C C . ARG B 1 40 ? 6.176 13.133 -11.266 1 94.69 40 ARG B C 1
ATOM 1516 O O . ARG B 1 40 ? 6.664 14.234 -11 1 94.69 40 ARG B O 1
ATOM 1523 N N . ARG B 1 41 ? 4.98 12.742 -10.914 1 96.56 41 ARG B N 1
ATOM 1524 C CA . ARG B 1 41 ? 4.191 13.547 -9.984 1 96.56 41 ARG B CA 1
ATOM 1525 C C . ARG B 1 41 ? 3.338 12.656 -9.086 1 96.56 41 ARG B C 1
ATOM 1527 O O . ARG B 1 41 ? 2.947 11.555 -9.477 1 96.56 41 ARG B O 1
ATOM 1534 N N . LEU B 1 42 ? 3.117 13.078 -7.926 1 98.06 42 LEU B N 1
ATOM 1535 C CA . LEU B 1 42 ? 2.162 12.438 -7.023 1 98.06 42 LEU B CA 1
ATOM 1536 C C . LEU B 1 42 ? 1.56 13.461 -6.062 1 98.06 42 LEU B C 1
ATOM 1538 O O . LEU B 1 42 ? 2.111 14.547 -5.879 1 98.06 42 LEU B O 1
ATOM 1542 N N . ALA B 1 43 ? 0.411 13.18 -5.629 1 98.25 43 ALA B N 1
ATOM 1543 C CA . ALA B 1 43 ? -0.241 13.977 -4.594 1 98.25 43 ALA B CA 1
ATOM 1544 C C . ALA B 1 43 ? -0.343 13.203 -3.285 1 98.25 43 ALA B C 1
ATOM 1546 O O . ALA B 1 43 ? -0.728 12.031 -3.279 1 98.25 43 ALA B O 1
ATOM 1547 N N . LEU B 1 44 ? 0.067 13.852 -2.268 1 98.06 44 LEU B N 1
ATOM 1548 C CA . LEU B 1 44 ? 0.001 13.32 -0.909 1 98.06 44 LEU B CA 1
ATOM 1549 C C . LEU B 1 44 ? -1.053 14.055 -0.09 1 98.06 44 LEU B C 1
ATOM 1551 O O . LEU B 1 44 ? -1.064 15.289 -0.05 1 98.06 44 LEU B O 1
ATOM 1555 N N . GLU B 1 45 ? -1.979 13.32 0.469 1 96.62 45 GLU B N 1
ATOM 1556 C CA . GLU B 1 45 ? -2.947 13.898 1.393 1 96.62 45 GLU B CA 1
ATOM 1557 C C . GLU B 1 45 ? -2.783 13.328 2.797 1 96.62 45 GLU B C 1
ATOM 1559 O O . GLU B 1 45 ? -2.738 12.109 2.975 1 96.62 45 GLU B O 1
ATOM 1564 N N . ILE B 1 46 ? -2.689 14.164 3.709 1 95.25 46 ILE B N 1
ATOM 1565 C CA . ILE B 1 46 ? -2.553 13.781 5.113 1 95.25 46 ILE B CA 1
ATOM 1566 C C . ILE B 1 46 ? -3.801 14.203 5.883 1 95.25 46 ILE B C 1
ATOM 1568 O O . ILE B 1 46 ? -4.082 15.398 6.02 1 95.25 46 ILE B O 1
ATOM 1572 N N . HIS B 1 47 ? -4.543 13.234 6.297 1 92.19 47 HIS B N 1
ATOM 1573 C CA . HIS B 1 47 ? -5.73 13.461 7.113 1 92.19 47 HIS B CA 1
ATOM 1574 C C . HIS B 1 47 ? -5.391 13.43 8.602 1 92.19 47 HIS B C 1
ATOM 1576 O O . HIS B 1 47 ? -4.977 12.391 9.117 1 92.19 47 HIS B O 1
ATOM 1582 N N . LEU B 1 48 ? -5.656 14.539 9.172 1 86.56 48 LEU B N 1
ATOM 1583 C CA . LEU B 1 48 ? -5.355 14.641 10.594 1 86.56 48 LEU B CA 1
ATOM 1584 C C . LEU B 1 48 ? -6.598 14.375 11.438 1 86.56 48 LEU B C 1
ATOM 1586 O O . LEU B 1 48 ? -7.586 15.102 11.344 1 86.56 48 LEU B O 1
ATOM 1590 N N . GLY B 1 49 ? -6.672 13.328 12.102 1 80.44 49 GLY B N 1
ATOM 1591 C CA . GLY B 1 49 ? -7.738 13.094 13.062 1 80.44 49 GLY B CA 1
ATOM 1592 C C . GLY B 1 49 ? -9.078 12.82 12.406 1 80.44 49 GLY B C 1
ATOM 1593 O O . GLY B 1 49 ? -10.086 13.438 12.758 1 80.44 49 GLY B O 1
ATOM 1594 N N . MET B 1 50 ? -9.117 12 11.43 1 80.88 50 MET B N 1
ATOM 1595 C CA . MET B 1 50 ? -10.383 11.578 10.828 1 80.88 50 MET B CA 1
ATOM 1596 C C . MET B 1 50 ? -11.211 10.781 11.828 1 80.88 50 MET B C 1
ATOM 1598 O O . MET B 1 50 ? -10.719 9.828 12.438 1 80.88 50 MET B O 1
ATOM 1602 N N . GLU B 1 51 ? -12.367 11.305 12.047 1 79.5 51 GLU B N 1
ATOM 1603 C CA . GLU B 1 51 ? -13.227 10.625 13.008 1 79.5 51 GLU B CA 1
ATOM 1604 C C . GLU B 1 51 ? -13.836 9.359 12.406 1 79.5 51 GLU B C 1
ATOM 1606 O O . GLU B 1 51 ? -14.531 9.43 11.391 1 79.5 51 GLU B O 1
ATOM 1611 N N . VAL B 1 52 ? -13.453 8.266 13.008 1 76.94 52 VAL B N 1
ATOM 1612 C CA . VAL B 1 52 ? -14.008 6.969 12.625 1 76.94 52 VAL B CA 1
ATOM 1613 C C . VAL B 1 52 ? -14.516 6.234 13.859 1 76.94 52 VAL B C 1
ATOM 1615 O O . VAL B 1 52 ? -13.734 5.934 14.773 1 76.94 52 VAL B O 1
ATOM 1618 N N . ASN B 1 53 ? -15.797 5.926 13.859 1 77.81 53 ASN B N 1
ATOM 1619 C CA . ASN B 1 53 ? -16.406 5.211 14.977 1 77.81 53 ASN B CA 1
ATOM 1620 C C . ASN B 1 53 ? -16.047 5.848 16.312 1 77.81 53 ASN B C 1
ATOM 1622 O O . ASN B 1 53 ? -15.656 5.152 17.25 1 77.81 53 ASN B O 1
ATOM 1626 N N . GLY B 1 54 ? -15.977 7.094 16.344 1 78.44 54 GLY B N 1
ATOM 1627 C CA . GLY B 1 54 ? -15.758 7.82 17.578 1 78.44 54 GLY B CA 1
ATOM 1628 C C . GLY B 1 54 ? -14.289 8.016 17.906 1 78.44 54 GLY B C 1
ATOM 1629 O O . GLY B 1 54 ? -13.945 8.602 18.938 1 78.44 54 GLY B O 1
ATOM 1630 N N . GLU B 1 55 ? -13.43 7.531 17.062 1 81.06 55 GLU B N 1
ATOM 1631 C CA . GLU B 1 55 ? -11.992 7.688 17.266 1 81.06 55 GLU B CA 1
ATOM 1632 C C . GLU B 1 55 ? -11.367 8.547 16.172 1 81.06 55 GLU B C 1
ATOM 1634 O O . GLU B 1 55 ? -11.836 8.547 15.031 1 81.06 55 GLU B O 1
ATOM 1639 N N . LYS B 1 56 ? -10.43 9.281 16.594 1 82.25 56 LYS B N 1
ATOM 1640 C CA . LYS B 1 56 ? -9.68 10.07 15.617 1 82.25 56 LYS B CA 1
ATOM 1641 C C . LYS B 1 56 ? -8.445 9.32 15.125 1 82.25 56 LYS B C 1
ATOM 1643 O O . LYS B 1 56 ? -7.633 8.859 15.93 1 82.25 56 LYS B O 1
ATOM 1648 N N . LEU B 1 57 ? -8.43 9.156 13.828 1 82.81 57 LEU B N 1
ATOM 1649 C CA . LEU B 1 57 ? -7.312 8.43 13.234 1 82.81 57 LEU B CA 1
ATOM 1650 C C . LEU B 1 57 ? -6.648 9.25 12.133 1 82.81 57 LEU B C 1
ATOM 1652 O O . LEU B 1 57 ? -7.316 10.008 11.43 1 82.81 57 LEU B O 1
ATOM 1656 N N . ASN B 1 58 ? -5.309 9.109 12.086 1 89.19 58 ASN B N 1
ATOM 1657 C CA . ASN B 1 58 ? -4.598 9.695 10.961 1 89.19 58 ASN B CA 1
ATOM 1658 C C . ASN B 1 58 ? -4.594 8.758 9.758 1 89.19 58 ASN B C 1
ATOM 1660 O O . ASN B 1 58 ? -4.469 7.539 9.906 1 89.19 58 ASN B O 1
ATOM 1664 N N . MET B 1 59 ? -4.781 9.305 8.672 1 93.38 59 MET B N 1
ATOM 1665 C CA . MET B 1 59 ? -4.723 8.539 7.426 1 93.38 59 MET B CA 1
ATOM 1666 C C . MET B 1 59 ? -3.928 9.297 6.367 1 93.38 59 MET B C 1
ATOM 1668 O O . MET B 1 59 ? -4.02 10.516 6.27 1 93.38 59 MET B O 1
ATOM 1672 N N . VAL B 1 60 ? -3.143 8.617 5.648 1 96.31 60 VAL B N 1
ATOM 1673 C CA . VAL B 1 60 ? -2.35 9.188 4.566 1 96.31 60 VAL B CA 1
ATOM 1674 C C . VAL B 1 60 ? -2.756 8.562 3.236 1 96.31 60 VAL B C 1
ATOM 1676 O O . VAL B 1 60 ? -2.85 7.336 3.125 1 96.31 60 VAL B O 1
ATOM 1679 N N . SER B 1 61 ? -3.039 9.391 2.258 1 96.88 61 SER B N 1
ATOM 1680 C CA . SER B 1 61 ? -3.402 8.922 0.922 1 96.88 61 SER B CA 1
ATOM 1681 C C . SER B 1 61 ? -2.43 9.445 -0.129 1 96.88 61 SER B C 1
ATOM 1683 O O . SER B 1 61 ? -1.937 10.57 -0.021 1 96.88 61 SER B O 1
ATOM 1685 N N . VAL B 1 62 ? -2.16 8.617 -1.095 1 98.12 62 VAL B N 1
ATOM 1686 C CA . VAL B 1 62 ? -1.293 9 -2.203 1 98.12 62 VAL B CA 1
ATOM 1687 C C . VAL B 1 62 ? -2.006 8.758 -3.529 1 98.12 62 VAL B C 1
ATOM 1689 O O . VAL B 1 62 ? -2.602 7.695 -3.732 1 98.12 62 VAL B O 1
ATOM 1692 N N . TYR B 1 63 ? -1.993 9.719 -4.316 1 96.88 63 TYR B N 1
ATOM 1693 C CA . TYR B 1 63 ? -2.451 9.641 -5.699 1 96.88 63 TYR B CA 1
ATOM 1694 C C . TYR B 1 63 ? -1.276 9.719 -6.668 1 96.88 63 TYR B C 1
ATOM 1696 O O . TYR B 1 63 ? -0.629 10.766 -6.781 1 96.88 63 TYR B O 1
ATOM 1704 N N . ALA B 1 64 ? -0.934 8.656 -7.273 1 95.94 64 ALA B N 1
ATOM 1705 C CA . ALA B 1 64 ? 0.097 8.594 -8.305 1 95.94 64 ALA B CA 1
ATOM 1706 C C . ALA B 1 64 ? -0.482 8.109 -9.633 1 95.94 64 ALA B C 1
ATOM 1708 O O . ALA B 1 64 ? -1.678 7.824 -9.727 1 95.94 64 ALA B O 1
ATOM 1709 N N . GLN B 1 65 ? 0.456 8.125 -10.602 1 91.19 65 GLN B N 1
ATOM 1710 C CA . GLN B 1 65 ? -0.031 7.707 -11.914 1 91.19 65 GLN B CA 1
ATOM 1711 C C . GLN B 1 65 ? -0.574 6.281 -11.875 1 91.19 65 GLN B C 1
ATOM 1713 O O . GLN B 1 65 ? 0.172 5.336 -11.617 1 91.19 65 GLN B O 1
ATOM 1718 N N . ASN B 1 66 ? -1.827 6.008 -11.992 1 93.25 66 ASN B N 1
ATOM 1719 C CA . ASN B 1 66 ? -2.582 4.758 -12.039 1 93.25 66 ASN B CA 1
ATOM 1720 C C . ASN B 1 66 ? -2.521 4.016 -10.711 1 93.25 66 ASN B C 1
ATOM 1722 O O . ASN B 1 66 ? -2.674 2.793 -10.664 1 93.25 66 ASN B O 1
ATOM 1726 N N . THR B 1 67 ? -2.123 4.668 -9.664 1 96.81 67 THR B N 1
ATOM 1727 C CA . THR B 1 67 ? -1.999 4.031 -8.359 1 96.81 67 THR B CA 1
ATOM 1728 C C . THR B 1 67 ? -2.633 4.895 -7.27 1 96.81 67 THR B C 1
ATOM 1730 O O . THR B 1 67 ? -2.484 6.117 -7.277 1 96.81 67 THR B O 1
ATOM 1733 N N . PHE B 1 68 ? -3.379 4.25 -6.43 1 96.81 68 PHE B N 1
ATOM 1734 C CA . PHE B 1 68 ? -3.951 4.891 -5.25 1 96.81 68 PHE B CA 1
ATOM 1735 C C . PHE B 1 68 ? -3.576 4.129 -3.986 1 96.81 68 PHE B C 1
ATOM 1737 O O . PHE B 1 68 ? -3.785 2.918 -3.898 1 96.81 68 PHE B O 1
ATOM 1744 N N . LEU B 1 69 ? -3 4.852 -2.967 1 97.94 69 LEU B N 1
ATOM 1745 C CA . LEU B 1 69 ? -2.543 4.219 -1.733 1 97.94 69 LEU B CA 1
ATOM 1746 C C . LEU B 1 69 ? -3.176 4.887 -0.515 1 97.94 69 LEU B C 1
ATOM 1748 O O . LEU B 1 69 ? -3.355 6.105 -0.493 1 97.94 69 LEU B O 1
ATOM 1752 N N . GLN B 1 70 ? -3.48 4.078 0.423 1 97.06 70 GLN B N 1
ATOM 1753 C CA . GLN B 1 70 ? -3.92 4.598 1.713 1 97.06 70 GLN B CA 1
ATOM 1754 C C . GLN B 1 70 ? -3.264 3.842 2.863 1 97.06 70 GLN B C 1
ATOM 1756 O O . GLN B 1 70 ? -3.258 2.609 2.881 1 97.06 70 GLN B O 1
ATOM 1761 N N . LEU B 1 71 ? -2.686 4.574 3.766 1 96.75 71 LEU B N 1
ATOM 1762 C CA . LEU B 1 71 ? -2.225 4.043 5.043 1 96.75 71 LEU B CA 1
ATOM 1763 C C . LEU B 1 71 ? -3.139 4.492 6.18 1 96.75 71 LEU B C 1
ATOM 1765 O O . LEU B 1 71 ? -3.164 5.676 6.531 1 96.75 71 LEU B O 1
ATOM 1769 N N . HIS B 1 72 ? -3.844 3.574 6.703 1 93.56 72 HIS B N 1
ATOM 1770 C CA . HIS B 1 72 ? -4.762 3.844 7.809 1 93.56 72 HIS B CA 1
ATOM 1771 C C . HIS B 1 72 ? -4.043 3.766 9.148 1 93.56 72 HIS B C 1
ATOM 1773 O O . HIS B 1 72 ? -3.041 3.059 9.281 1 93.56 72 HIS B O 1
ATOM 1779 N N . ASN B 1 73 ? -4.613 4.535 10.094 1 89.75 73 ASN B N 1
ATOM 1780 C CA . ASN B 1 73 ? -4.098 4.535 11.461 1 89.75 73 ASN B CA 1
ATOM 1781 C C . ASN B 1 73 ? -2.6 4.82 11.492 1 89.75 73 ASN B C 1
ATOM 1783 O O . ASN B 1 73 ? -1.827 4.047 12.062 1 89.75 73 ASN B O 1
ATOM 1787 N N . CYS B 1 74 ? -2.238 5.789 10.812 1 92.31 74 CYS B N 1
ATOM 1788 C CA . CYS B 1 74 ? -0.853 6.242 10.836 1 92.31 74 CYS B CA 1
ATOM 1789 C C . CYS B 1 74 ? -0.49 6.801 12.211 1 92.31 74 CYS B C 1
ATOM 1791 O O . CYS B 1 74 ? -1.093 7.77 12.672 1 92.31 74 CYS B O 1
ATOM 1793 N N . THR B 1 75 ? 0.533 6.27 12.797 1 86.44 75 THR B N 1
ATOM 1794 C CA . THR B 1 75 ? 0.823 6.613 14.188 1 86.44 75 THR B CA 1
ATOM 1795 C C . THR B 1 75 ? 2.086 7.465 14.281 1 86.44 75 THR B C 1
ATOM 1797 O O . THR B 1 75 ? 2.33 8.109 15.305 1 86.44 75 THR B O 1
ATOM 1800 N N . ALA B 1 76 ? 2.873 7.465 13.258 1 87.44 76 ALA B N 1
ATOM 1801 C CA . ALA B 1 76 ? 4.125 8.219 13.297 1 87.44 76 ALA B CA 1
ATOM 1802 C C . ALA B 1 76 ? 4.684 8.43 11.891 1 87.44 76 ALA B C 1
ATOM 1804 O O . ALA B 1 76 ? 4.184 7.84 10.922 1 87.44 76 ALA B O 1
ATOM 1805 N N . PHE B 1 77 ? 5.668 9.258 11.812 1 91.31 77 PHE B N 1
ATOM 1806 C CA . PHE B 1 77 ? 6.43 9.453 10.586 1 91.31 77 PHE B CA 1
ATOM 1807 C C . PHE B 1 77 ? 7.883 9.789 10.891 1 91.31 77 PHE B C 1
ATOM 1809 O O . PHE B 1 77 ? 8.211 10.18 12.016 1 91.31 77 P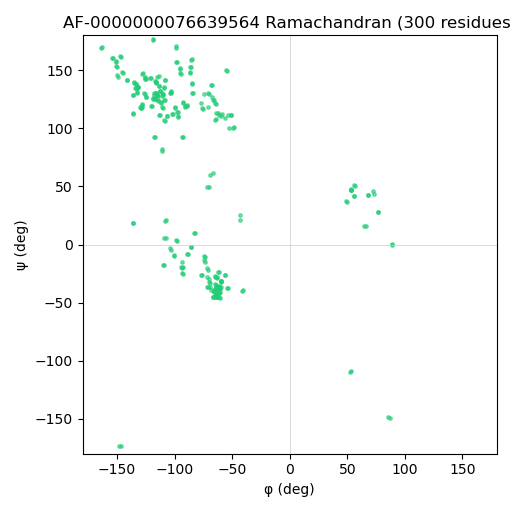HE B O 1
ATOM 1816 N N . ILE B 1 78 ? 8.68 9.609 9.883 1 90.56 78 ILE B N 1
ATOM 1817 C CA . ILE B 1 78 ? 10.078 10.016 9.891 1 90.56 78 ILE B CA 1
ATOM 1818 C C . ILE B 1 78 ? 10.383 10.828 8.633 1 90.56 78 ILE B C 1
ATOM 1820 O O . ILE B 1 78 ? 10.211 10.336 7.516 1 90.56 78 ILE B O 1
ATOM 1824 N N . ALA B 1 79 ? 10.758 12.031 8.883 1 91.75 79 ALA B N 1
ATOM 1825 C CA . ALA B 1 79 ? 11.234 12.883 7.797 1 91.75 79 ALA B CA 1
ATOM 1826 C C . ALA B 1 79 ? 12.758 12.93 7.758 1 91.75 79 ALA B C 1
ATOM 1828 O O . ALA B 1 79 ? 13.398 13.406 8.695 1 91.75 79 ALA B O 1
ATOM 1829 N N . SER B 1 80 ? 13.32 12.469 6.688 1 90.94 80 SER B N 1
ATOM 1830 C CA . SER B 1 80 ? 14.773 12.344 6.617 1 90.94 80 SER B CA 1
ATOM 1831 C C . SER B 1 80 ? 15.352 13.18 5.484 1 90.94 80 SER B C 1
ATOM 1833 O O . SER B 1 80 ? 15.133 12.883 4.309 1 90.94 80 SER B O 1
ATOM 1835 N N . ASP B 1 81 ? 16.172 14.086 5.848 1 91.62 81 ASP B N 1
ATOM 1836 C CA . ASP B 1 81 ? 16.891 14.875 4.848 1 91.62 81 ASP B CA 1
ATOM 1837 C C . ASP B 1 81 ? 17.953 14.039 4.141 1 91.62 81 ASP B C 1
ATOM 1839 O O . ASP B 1 81 ? 18.141 14.172 2.932 1 91.62 81 ASP B O 1
ATOM 1843 N N . MET B 1 82 ? 18.547 13.188 4.902 1 89.81 82 MET B N 1
ATOM 1844 C CA . MET B 1 82 ? 19.609 12.336 4.371 1 89.81 82 MET B CA 1
ATOM 1845 C C . MET B 1 82 ? 19.078 11.414 3.281 1 89.81 82 MET B C 1
ATOM 1847 O O . MET B 1 82 ? 19.703 11.273 2.225 1 89.81 82 MET B O 1
ATOM 1851 N N . LEU B 1 83 ? 17.906 10.82 3.545 1 91.38 83 LEU B N 1
ATOM 1852 C CA . LEU B 1 83 ? 17.328 9.875 2.592 1 91.38 83 LEU B CA 1
ATOM 1853 C C . LEU B 1 83 ? 16.438 10.602 1.591 1 91.38 83 LEU B C 1
ATOM 1855 O O . LEU B 1 83 ? 16 10.008 0.601 1 91.38 83 LEU B O 1
ATOM 1859 N N . LYS B 1 84 ? 16.172 11.883 1.799 1 95.38 84 LYS B N 1
ATOM 1860 C CA . LYS B 1 84 ? 15.297 12.703 0.965 1 95.38 84 LYS B CA 1
ATOM 1861 C C . LYS B 1 84 ? 13.93 12.055 0.794 1 95.38 84 LYS B C 1
ATOM 1863 O O . LYS B 1 84 ? 13.43 11.938 -0.325 1 95.38 84 LYS B O 1
ATOM 1868 N N . GLN B 1 85 ? 13.43 11.625 1.936 1 95.56 85 GLN B N 1
ATOM 1869 C CA . GLN B 1 85 ? 12.125 10.969 1.913 1 95.56 85 GLN B CA 1
ATOM 1870 C C . GLN B 1 85 ? 11.414 11.117 3.256 1 95.56 85 GLN B C 1
ATOM 1872 O O . GLN B 1 85 ? 12.039 11.438 4.266 1 95.56 85 GLN B O 1
ATOM 1877 N N . VAL B 1 86 ? 10.109 10.938 3.27 1 95.56 86 VAL B N 1
ATOM 1878 C CA . VAL B 1 86 ? 9.273 10.836 4.461 1 95.56 86 VAL B CA 1
ATOM 1879 C C . VAL B 1 86 ? 8.664 9.438 4.547 1 95.56 86 VAL B C 1
ATOM 1881 O O . VAL B 1 86 ? 8.125 8.93 3.564 1 95.56 86 VAL B O 1
ATOM 1884 N N . THR B 1 87 ? 8.82 8.812 5.695 1 94.88 87 THR B N 1
ATOM 1885 C CA . THR B 1 87 ? 8.211 7.508 5.953 1 94.88 87 THR B CA 1
ATOM 1886 C C . THR B 1 87 ? 7.098 7.629 6.988 1 94.88 87 THR B C 1
ATOM 1888 O O . THR B 1 87 ? 7.328 8.086 8.109 1 94.88 87 THR B O 1
ATOM 1891 N N . PHE B 1 88 ? 5.906 7.277 6.547 1 94.5 88 PHE B N 1
ATOM 1892 C CA . PHE B 1 88 ? 4.777 7.16 7.461 1 94.5 88 PHE B CA 1
ATOM 1893 C C . PHE B 1 88 ? 4.598 5.719 7.918 1 94.5 88 PHE B C 1
ATOM 1895 O O . PHE B 1 88 ? 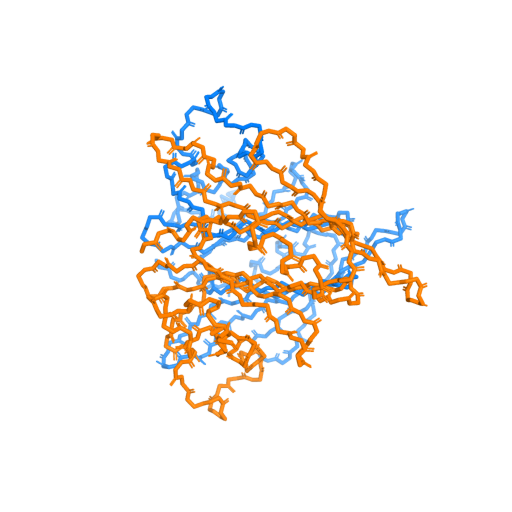4.824 4.785 7.148 1 94.5 88 PHE B O 1
ATOM 1902 N N . PHE B 1 89 ? 4.141 5.504 9.117 1 92.75 89 PHE B N 1
ATOM 1903 C CA . PHE B 1 89 ? 3.949 4.109 9.492 1 92.75 89 PHE B C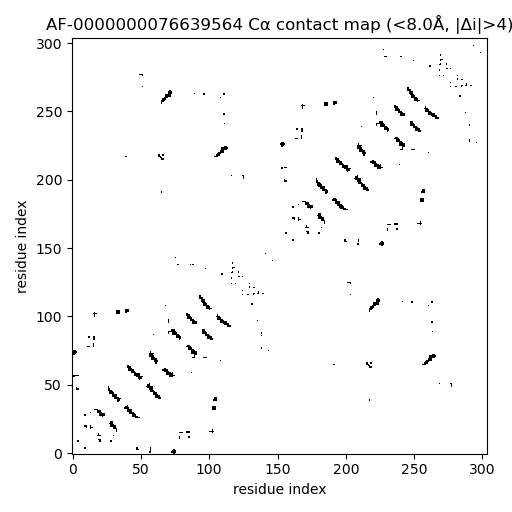A 1
ATOM 1904 C C . PHE B 1 89 ? 2.793 3.963 10.477 1 92.75 89 PHE B C 1
ATOM 1906 O O . PHE B 1 89 ? 2.492 4.891 11.227 1 92.75 89 PHE B O 1
ATOM 1913 N N . GLY B 1 90 ? 2.086 2.883 10.336 1 90.94 90 GLY B N 1
ATOM 1914 C CA . GLY B 1 90 ? 1.073 2.402 11.266 1 90.94 90 GLY B CA 1
ATOM 1915 C C . GLY B 1 90 ? 1.422 1.062 11.883 1 90.94 90 GLY B C 1
ATOM 1916 O O . GLY B 1 90 ? 1.78 0.118 11.172 1 90.94 90 GLY B O 1
ATOM 1917 N N . ARG B 1 91 ? 1.415 1.072 13.219 1 85 91 ARG B N 1
ATOM 1918 C CA . ARG B 1 91 ? 1.763 -0.15 13.938 1 85 91 ARG B CA 1
ATOM 1919 C C . ARG B 1 91 ? 0.558 -0.704 14.688 1 85 91 ARG B C 1
ATOM 1921 O O . ARG B 1 91 ? -0.199 0.053 15.297 1 85 91 ARG B O 1
ATOM 1928 N N . GLN B 1 92 ? 0.376 -1.95 14.5 1 81.56 92 GLN B N 1
ATOM 1929 C CA . GLN B 1 92 ? -0.63 -2.682 15.258 1 81.56 92 GLN B CA 1
ATOM 1930 C C . GLN B 1 92 ? -0.09 -4.027 15.734 1 81.56 92 GLN B C 1
ATOM 1932 O O . GLN B 1 92 ? 0.131 -4.934 14.93 1 81.56 92 GLN B O 1
ATOM 1937 N N . GLN B 1 93 ? 0.033 -4.113 17 1 82.44 93 GLN B N 1
ATOM 1938 C CA . GLN B 1 93 ? 0.533 -5.344 17.609 1 82.44 93 GLN B CA 1
ATOM 1939 C C . GLN B 1 93 ? 1.851 -5.773 16.969 1 82.44 93 GLN B C 1
ATOM 1941 O O . GLN B 1 93 ? 2.855 -5.066 17.062 1 82.44 93 GLN B O 1
ATOM 1946 N N . ASP B 1 94 ? 1.828 -6.871 16.188 1 86.38 94 ASP B N 1
ATOM 1947 C CA . ASP B 1 94 ? 3.082 -7.406 15.664 1 86.38 94 ASP B CA 1
ATOM 1948 C C . ASP B 1 94 ? 3.211 -7.133 14.164 1 86.38 94 ASP B C 1
ATOM 1950 O O . ASP B 1 94 ? 4 -7.785 13.477 1 86.38 94 ASP B O 1
ATOM 1954 N N . ARG B 1 95 ? 2.447 -6.125 13.695 1 90.06 95 ARG B N 1
ATOM 1955 C CA . ARG B 1 95 ? 2.498 -5.789 12.273 1 90.06 95 ARG B CA 1
ATOM 1956 C C . ARG B 1 95 ? 2.756 -4.301 12.07 1 90.06 95 ARG B C 1
ATOM 1958 O O . ARG B 1 95 ? 2.318 -3.475 12.875 1 90.06 95 ARG B O 1
ATOM 1965 N N . ILE B 1 96 ? 3.453 -4.055 11.023 1 91.44 96 ILE B N 1
ATOM 1966 C CA . ILE B 1 96 ? 3.752 -2.672 10.664 1 91.44 96 ILE B CA 1
ATOM 1967 C C . ILE B 1 96 ? 3.465 -2.451 9.18 1 91.44 96 ILE B C 1
ATOM 1969 O O . ILE B 1 96 ? 3.727 -3.33 8.359 1 91.44 96 ILE B O 1
ATOM 1973 N N . SER B 1 97 ? 2.834 -1.41 8.867 1 95.31 97 SER B N 1
ATOM 1974 C CA . SER B 1 97 ? 2.734 -0.903 7.5 1 95.31 97 SER B CA 1
ATOM 1975 C C . SER B 1 97 ? 3.449 0.436 7.355 1 95.31 97 SER B C 1
ATOM 1977 O O . SER B 1 97 ? 3.381 1.283 8.25 1 95.31 97 SER B O 1
ATOM 1979 N N . GLY B 1 98 ? 4.18 0.579 6.289 1 95.88 98 GLY B N 1
ATOM 1980 C CA . GLY B 1 98 ? 4.965 1.783 6.074 1 95.88 98 GLY B CA 1
ATOM 1981 C C . GLY B 1 98 ? 4.816 2.354 4.68 1 95.88 98 GLY B C 1
ATOM 1982 O O . GLY B 1 98 ? 4.844 1.612 3.693 1 95.88 98 GLY B O 1
ATOM 1983 N N . LEU B 1 99 ? 4.562 3.59 4.59 1 97.5 99 LEU B N 1
ATOM 1984 C CA . LEU B 1 99 ? 4.445 4.344 3.344 1 97.5 99 LEU B CA 1
ATOM 1985 C C . LEU B 1 99 ? 5.594 5.336 3.199 1 97.5 99 LEU B C 1
ATOM 1987 O O . LEU B 1 99 ? 5.809 6.176 4.078 1 97.5 99 LEU B O 1
ATOM 1991 N N . ILE B 1 100 ? 6.336 5.238 2.154 1 96.88 100 ILE B N 1
ATOM 1992 C CA . ILE B 1 100 ? 7.488 6.094 1.9 1 96.88 100 ILE B CA 1
ATOM 1993 C C . ILE B 1 100 ? 7.195 7.02 0.723 1 96.88 100 ILE B C 1
ATOM 1995 O O . ILE B 1 100 ? 6.762 6.566 -0.339 1 96.88 100 ILE B O 1
ATOM 1999 N N . ILE B 1 101 ? 7.395 8.266 0.92 1 97.81 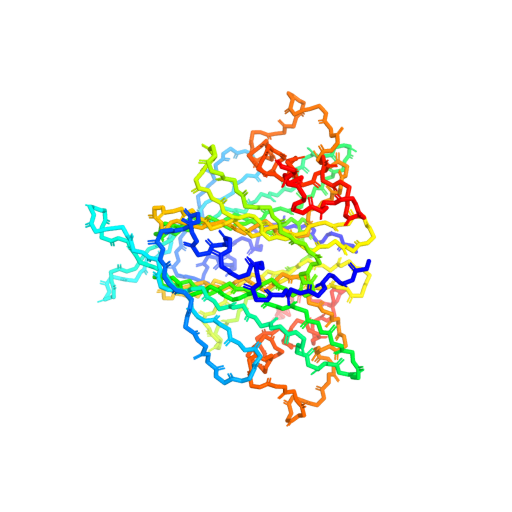101 ILE B N 1
ATOM 2000 C CA . ILE B 1 101 ? 7.301 9.273 -0.132 1 97.81 101 ILE B CA 1
ATOM 2001 C C . ILE B 1 101 ? 8.68 9.891 -0.372 1 97.81 101 ILE B C 1
ATOM 2003 O O . ILE B 1 101 ? 9.297 10.414 0.556 1 97.81 101 ILE B O 1
ATOM 2007 N N . GLU B 1 102 ? 9.094 9.82 -1.563 1 97.56 102 GLU B N 1
ATOM 2008 C CA . GLU B 1 102 ? 10.398 10.359 -1.924 1 97.56 102 GLU B CA 1
ATOM 2009 C C . GLU B 1 102 ? 10.281 11.781 -2.469 1 97.56 102 GLU B C 1
ATOM 2011 O O . GLU B 1 102 ? 9.289 12.117 -3.121 1 97.56 102 GLU B O 1
ATOM 2016 N N . GLN B 1 103 ? 11.305 12.508 -2.271 1 97.19 103 GLN B N 1
ATOM 2017 C CA . GLN B 1 103 ? 11.391 13.859 -2.801 1 97.19 103 GLN B CA 1
ATOM 2018 C C . GLN B 1 103 ? 11.273 13.867 -4.324 1 97.19 103 GLN B C 1
ATOM 2020 O O . GLN B 1 103 ? 10.734 14.812 -4.906 1 97.19 103 GLN B O 1
ATOM 2025 N N . GLY B 1 104 ? 11.727 12.844 -4.949 1 96.75 104 GLY B N 1
ATOM 2026 C CA . GLY B 1 104 ? 11.695 12.727 -6.398 1 96.75 104 GLY B CA 1
ATOM 2027 C C . GLY B 1 104 ? 10.359 12.234 -6.93 1 96.75 104 GLY B C 1
ATOM 2028 O O . GLY B 1 104 ? 10.266 11.797 -8.078 1 96.75 104 GLY B O 1
ATOM 2029 N N . ALA B 1 105 ? 9.367 12.164 -6.113 1 97.69 105 ALA B N 1
ATOM 2030 C CA . ALA B 1 105 ? 8 11.828 -6.492 1 97.69 105 ALA B CA 1
ATOM 2031 C C . ALA B 1 105 ? 7.848 10.328 -6.746 1 97.69 105 ALA B C 1
ATOM 2033 O O . ALA B 1 105 ? 7.082 9.914 -7.617 1 97.69 105 ALA B O 1
ATOM 2034 N N . GLY B 1 106 ? 8.586 9.57 -6.16 1 97.06 106 GLY B N 1
ATOM 2035 C CA . GLY B 1 106 ? 8.383 8.133 -6.023 1 97.06 106 GLY B CA 1
ATOM 2036 C C . GLY B 1 106 ? 7.762 7.746 -4.695 1 97.06 106 GLY B C 1
ATOM 2037 O O . GLY B 1 106 ? 7.82 8.508 -3.73 1 97.06 106 GLY B O 1
ATOM 2038 N N . CYS B 1 107 ? 7.125 6.562 -4.68 1 97.56 107 CYS B N 1
ATOM 2039 C CA . CYS B 1 107 ? 6.59 6.137 -3.393 1 97.56 107 CYS B CA 1
ATOM 2040 C C . CYS B 1 107 ? 6.555 4.613 -3.299 1 97.56 107 CYS B C 1
ATOM 2042 O O . CYS B 1 107 ? 6.637 3.922 -4.316 1 97.56 107 CYS B O 1
ATOM 2044 N N . SER B 1 108 ? 6.539 4.148 -2.096 1 97.31 108 SER B N 1
ATOM 2045 C CA . SER B 1 108 ? 6.43 2.727 -1.781 1 97.31 108 SER B CA 1
ATOM 2046 C C . SER B 1 108 ? 5.535 2.496 -0.569 1 97.31 108 SER B C 1
ATOM 2048 O O . SER B 1 108 ? 5.551 3.283 0.379 1 97.31 108 SER B O 1
ATOM 2050 N N . LEU B 1 109 ? 4.742 1.448 -0.626 1 98.06 109 LEU B N 1
ATOM 2051 C CA . LEU B 1 109 ? 3.926 1.052 0.516 1 98.06 109 LEU B CA 1
ATOM 2052 C C . LEU B 1 109 ? 4.121 -0.426 0.838 1 98.06 109 LEU B C 1
ATOM 2054 O O . LEU B 1 109 ? 3.875 -1.289 -0.008 1 98.06 109 LEU B O 1
ATOM 2058 N N . TYR B 1 110 ? 4.625 -0.694 1.991 1 96.62 110 TYR B N 1
ATOM 2059 C CA . TYR B 1 110 ? 4.754 -2.035 2.551 1 96.62 110 TYR B CA 1
ATOM 2060 C C . TYR B 1 110 ? 3.662 -2.303 3.58 1 96.62 110 TYR B C 1
ATOM 2062 O O . TYR B 1 110 ? 3.658 -1.706 4.66 1 96.62 110 TYR B O 1
ATOM 2070 N N . ALA B 1 111 ? 2.77 -3.205 3.264 1 96.75 111 ALA B N 1
ATOM 2071 C CA . ALA B 1 111 ? 1.602 -3.4 4.117 1 96.75 111 ALA B CA 1
ATOM 2072 C C . ALA B 1 111 ? 1.685 -4.727 4.867 1 96.75 111 ALA B C 1
ATOM 2074 O O . ALA B 1 111 ? 2.088 -5.742 4.301 1 96.75 111 ALA B O 1
ATOM 2075 N N . ASN B 1 112 ? 1.367 -4.688 6.188 1 94.12 112 ASN B N 1
ATOM 2076 C CA . ASN B 1 112 ? 1.139 -5.887 6.984 1 94.12 112 ASN B CA 1
ATOM 2077 C C . ASN B 1 112 ? 2.424 -6.688 7.176 1 94.12 112 ASN B C 1
ATOM 2079 O O . ASN B 1 112 ? 2.412 -7.918 7.102 1 94.12 112 ASN B O 1
ATOM 2083 N N . VAL B 1 113 ? 3.465 -5.969 7.438 1 92.31 113 VAL B N 1
ATOM 2084 C CA . VAL B 1 113 ? 4.777 -6.578 7.613 1 92.31 113 VAL B CA 1
ATOM 2085 C C . VAL B 1 113 ? 4.934 -7.062 9.055 1 92.31 113 VAL B C 1
ATOM 2087 O O . VAL B 1 113 ? 4.629 -6.332 10 1 92.31 113 VAL B O 1
ATOM 2090 N N . GLU B 1 114 ? 5.336 -8.227 9.156 1 90.38 114 GLU B N 1
ATOM 2091 C CA . GLU B 1 114 ? 5.609 -8.727 10.5 1 90.38 114 GLU B CA 1
ATOM 2092 C C . GLU B 1 114 ? 6.812 -8.023 11.117 1 90.38 114 GLU B C 1
ATOM 2094 O O . GLU B 1 114 ? 7.863 -7.898 10.484 1 90.38 114 GLU B O 1
ATOM 2099 N N . GLU B 1 115 ? 6.688 -7.676 12.359 1 87.5 115 GLU B N 1
ATOM 2100 C CA . GLU B 1 115 ? 7.73 -6.918 13.039 1 87.5 115 GLU B CA 1
ATOM 2101 C C . GLU B 1 115 ? 9.031 -7.715 13.117 1 87.5 115 GLU B C 1
ATOM 2103 O O . GLU B 1 115 ? 10.117 -7.137 13.117 1 87.5 115 GLU B O 1
ATOM 2108 N N . THR B 1 116 ? 8.883 -9 13.148 1 84.94 116 THR B N 1
ATOM 2109 C CA . THR B 1 116 ? 10.062 -9.844 13.266 1 84.94 116 THR B CA 1
ATOM 2110 C C . THR B 1 116 ? 10.945 -9.711 12.031 1 84.94 116 THR B C 1
ATOM 2112 O O . THR B 1 116 ? 12.156 -9.961 12.094 1 84.94 116 THR B O 1
ATOM 2115 N N . ILE B 1 117 ? 10.352 -9.375 10.898 1 86.5 117 ILE B N 1
ATOM 2116 C CA . ILE B 1 117 ? 11.102 -9.172 9.664 1 86.5 117 ILE B CA 1
ATOM 2117 C C . ILE B 1 117 ? 12.031 -7.973 9.828 1 86.5 117 ILE B C 1
ATOM 2119 O O . ILE B 1 117 ? 13.156 -7.977 9.32 1 86.5 117 ILE B O 1
ATOM 2123 N N . LEU B 1 118 ? 11.594 -6.988 10.578 1 83.75 118 LEU B N 1
ATOM 2124 C CA . LEU B 1 118 ? 12.359 -5.762 10.766 1 83.75 118 LEU B CA 1
ATOM 2125 C C . LEU B 1 118 ? 13.508 -5.98 11.742 1 83.75 118 LEU B C 1
ATOM 2127 O O . LEU B 1 118 ? 14.516 -5.273 11.695 1 83.75 118 LEU B O 1
ATOM 2131 N N . ASN B 1 119 ? 13.312 -6.93 12.578 1 79.62 119 ASN B N 1
ATOM 2132 C CA . ASN B 1 119 ? 14.305 -7.191 13.625 1 79.62 119 ASN B CA 1
ATOM 2133 C C . ASN B 1 119 ? 15.219 -8.352 13.242 1 79.62 119 ASN B C 1
ATOM 2135 O O . ASN B 1 119 ? 16.078 -8.758 14.031 1 79.62 119 ASN B O 1
ATOM 2139 N N . SER B 1 120 ? 15.031 -8.828 12.102 1 78 120 SER B N 1
ATOM 2140 C CA . SER B 1 120 ? 15.812 -9.977 11.664 1 78 120 SER B CA 1
ATOM 2141 C C . SER B 1 120 ? 17.141 -9.539 11.062 1 78 120 SER B C 1
ATOM 2143 O O . SER B 1 120 ? 17.344 -8.359 10.789 1 78 120 SER B O 1
ATOM 2145 N N . ASP B 1 121 ? 18.062 -10.547 11.07 1 80.5 121 ASP B N 1
ATOM 2146 C CA . ASP B 1 121 ? 19.281 -10.367 10.273 1 80.5 121 ASP B CA 1
ATOM 2147 C C . ASP B 1 121 ? 18.953 -10.281 8.789 1 80.5 121 ASP B C 1
ATOM 2149 O O . ASP B 1 121 ? 18.594 -11.289 8.164 1 80.5 121 ASP B O 1
ATOM 2153 N N . PHE B 1 122 ? 19.078 -9.055 8.242 1 77.06 122 PHE B N 1
ATOM 2154 C CA . PHE B 1 122 ? 18.672 -8.797 6.867 1 77.06 122 PHE B CA 1
ATOM 2155 C C . PHE B 1 122 ? 19.375 -9.734 5.902 1 77.06 122 PHE B C 1
ATOM 2157 O O . PHE B 1 122 ? 18.844 -10.062 4.84 1 77.06 122 PHE B O 1
ATOM 2164 N N . THR B 1 123 ? 20.625 -10.25 6.312 1 78.06 123 THR B N 1
ATOM 2165 C CA . THR B 1 123 ? 21.391 -11.086 5.406 1 78.06 123 THR B CA 1
ATOM 2166 C C . THR B 1 123 ? 20.781 -12.477 5.293 1 78.06 123 THR B C 1
ATOM 2168 O O . THR B 1 123 ? 21.125 -13.25 4.395 1 78.06 123 THR B O 1
ATOM 2171 N N . GLN B 1 124 ? 19.828 -12.742 6.16 1 80.88 124 GLN B N 1
ATOM 2172 C CA . GLN B 1 124 ? 19.219 -14.062 6.164 1 80.88 124 GLN B CA 1
ATOM 2173 C C . GLN B 1 124 ? 17.828 -14.031 5.52 1 80.88 124 GLN B C 1
ATOM 2175 O O . GLN B 1 124 ? 17.203 -15.07 5.344 1 80.88 124 GLN B O 1
ATOM 2180 N N . LEU B 1 125 ? 17.391 -12.836 5.137 1 83.88 125 LEU B N 1
ATOM 2181 C CA . LEU B 1 125 ? 16.078 -12.68 4.512 1 83.88 125 LEU B CA 1
ATOM 2182 C C . LEU B 1 125 ? 16.172 -12.891 3.004 1 83.88 125 LEU B C 1
ATOM 2184 O O . LEU B 1 125 ? 17.188 -12.578 2.389 1 83.88 125 LEU B O 1
ATOM 2188 N N . PRO B 1 126 ? 15.078 -13.422 2.498 1 83.25 126 PRO B N 1
ATOM 2189 C CA . PRO B 1 126 ? 15.031 -13.391 1.035 1 83.25 126 PRO B CA 1
ATOM 2190 C C . PRO B 1 126 ? 15.234 -11.992 0.462 1 83.25 126 PRO B C 1
ATOM 2192 O O . PRO B 1 126 ? 14.836 -11.008 1.087 1 83.25 126 PRO B O 1
ATOM 2195 N N . GLU B 1 127 ? 15.797 -11.906 -0.681 1 80.12 127 GLU B N 1
ATOM 2196 C CA . GLU B 1 127 ? 16.156 -10.641 -1.312 1 80.12 127 GLU B CA 1
ATOM 2197 C C . GLU B 1 127 ? 14.961 -9.711 -1.397 1 80.12 127 GLU B C 1
ATOM 2199 O O . GLU B 1 127 ? 15.07 -8.516 -1.097 1 80.12 127 GLU B O 1
ATOM 2204 N N . ASP B 1 128 ? 13.859 -10.242 -1.647 1 81.88 128 ASP B N 1
ATOM 2205 C CA . ASP B 1 128 ? 12.656 -9.438 -1.866 1 81.88 128 ASP B CA 1
ATOM 2206 C C . ASP B 1 128 ? 12.164 -8.82 -0.561 1 81.88 128 ASP B C 1
ATOM 2208 O O . ASP B 1 128 ? 11.445 -7.816 -0.576 1 81.88 128 ASP B O 1
ATOM 2212 N N . LEU B 1 129 ? 12.586 -9.391 0.562 1 86.25 129 LEU B N 1
ATOM 2213 C CA . LEU B 1 129 ? 12.172 -8.891 1.868 1 86.25 129 LEU B CA 1
ATOM 2214 C C . LEU B 1 129 ? 13.203 -7.918 2.426 1 86.25 129 LEU B C 1
ATOM 2216 O O . LEU B 1 129 ? 12.898 -7.117 3.311 1 86.25 129 LEU B O 1
ATOM 2220 N N . MET B 1 130 ? 14.344 -8.039 1.864 1 82.25 130 MET B N 1
ATOM 2221 C CA . MET B 1 130 ? 15.422 -7.195 2.365 1 82.25 130 MET B CA 1
ATOM 2222 C C . MET B 1 130 ? 15.102 -5.719 2.148 1 82.25 130 MET B C 1
ATOM 2224 O O . MET B 1 130 ? 15.359 -4.891 3.025 1 82.25 130 MET B O 1
ATOM 2228 N N . MET B 1 131 ? 14.461 -5.457 1.035 1 78.38 131 MET B N 1
ATOM 2229 C CA . MET B 1 131 ? 14.164 -4.066 0.705 1 78.38 131 MET B CA 1
ATOM 2230 C C . MET B 1 131 ? 13.195 -3.463 1.715 1 78.38 131 MET B C 1
ATOM 2232 O O . MET B 1 131 ? 13.414 -2.359 2.215 1 78.38 131 MET B O 1
ATOM 2236 N N . CYS B 1 132 ? 12.172 -4.215 2.035 1 86.19 132 CYS B N 1
ATOM 2237 C CA . CYS B 1 132 ? 11.188 -3.75 2.998 1 86.19 132 CYS B CA 1
ATOM 2238 C C . CYS B 1 132 ? 11.797 -3.604 4.387 1 86.19 132 CYS B C 1
ATOM 2240 O O . CYS B 1 132 ? 11.547 -2.617 5.082 1 86.19 132 CYS B O 1
ATOM 2242 N N . ALA B 1 133 ? 12.648 -4.566 4.742 1 85.88 133 ALA B N 1
ATOM 2243 C CA . ALA B 1 133 ? 13.281 -4.547 6.059 1 85.88 133 ALA B CA 1
ATOM 2244 C C . ALA B 1 133 ? 14.188 -3.332 6.215 1 85.88 133 ALA B C 1
ATOM 2246 O O . ALA B 1 133 ? 14.148 -2.648 7.242 1 85.88 133 ALA B O 1
ATOM 2247 N N . ILE B 1 134 ? 14.938 -3.076 5.234 1 83.12 134 ILE B N 1
ATOM 2248 C CA . ILE B 1 134 ? 15.852 -1.94 5.254 1 83.12 134 ILE B CA 1
ATOM 2249 C C . ILE B 1 134 ? 15.055 -0.637 5.266 1 83.12 134 ILE B C 1
ATOM 2251 O O . ILE B 1 134 ? 15.336 0.263 6.059 1 83.12 134 ILE B O 1
ATOM 2255 N N . ALA B 1 135 ? 14.062 -0.571 4.445 1 83.12 135 ALA B N 1
ATOM 2256 C CA . ALA B 1 135 ? 13.258 0.64 4.293 1 83.12 135 ALA B CA 1
ATOM 2257 C C . ALA B 1 135 ? 12.562 1.001 5.602 1 83.12 135 ALA B C 1
ATOM 2259 O O . ALA B 1 135 ? 12.484 2.178 5.965 1 83.12 135 ALA B O 1
ATOM 2260 N N . LEU B 1 136 ? 12.148 -0.06 6.332 1 87.06 136 LEU B N 1
ATOM 2261 C CA . LEU B 1 136 ? 11.32 0.195 7.508 1 87.06 136 LEU B CA 1
ATOM 2262 C C . LEU B 1 136 ? 12.156 0.123 8.781 1 87.06 136 LEU B C 1
ATOM 2264 O O . LEU B 1 136 ? 11.672 0.453 9.867 1 87.06 136 LEU B O 1
ATOM 2268 N N . SER B 1 137 ? 13.344 -0.311 8.68 1 79.62 137 SER B N 1
ATOM 2269 C CA . SER B 1 137 ? 14.203 -0.457 9.844 1 79.62 137 SER B CA 1
ATOM 2270 C C . SER B 1 137 ? 14.406 0.878 10.555 1 79.62 137 SER B C 1
ATOM 2272 O O . SER B 1 137 ? 14.586 0.918 11.773 1 79.62 137 SER B O 1
ATOM 2274 N N . LEU B 1 138 ? 14.406 1.965 9.766 1 70.19 138 LEU B N 1
ATOM 2275 C CA . LEU B 1 138 ? 14.586 3.277 10.375 1 70.19 138 LEU B CA 1
ATOM 2276 C C . LEU B 1 138 ? 13.445 3.586 11.344 1 70.19 138 LEU B C 1
ATOM 2278 O O . LEU B 1 138 ? 13.602 4.41 12.25 1 70.19 138 LEU B O 1
ATOM 2282 N N . THR B 1 139 ? 12.273 2.916 11.125 1 65.81 139 THR B N 1
ATOM 2283 C CA . THR B 1 139 ? 11.125 3.141 12 1 65.81 139 THR B CA 1
ATOM 2284 C C . THR B 1 139 ? 11.383 2.559 13.383 1 65.81 139 THR B C 1
ATOM 2286 O O . THR B 1 139 ? 10.773 2.992 14.367 1 65.81 139 THR B O 1
ATOM 2289 N N . GLU B 1 140 ? 12.156 1.531 13.461 1 60.94 140 GLU B N 1
ATOM 2290 C CA . GLU B 1 140 ? 12.422 0.871 14.734 1 60.94 140 GLU B CA 1
ATOM 2291 C C . GLU B 1 140 ? 13.289 1.744 15.641 1 60.94 140 GLU B C 1
ATOM 2293 O O . GLU B 1 140 ? 13.219 1.632 16.859 1 60.94 140 GLU B O 1
ATOM 2298 N N . SER B 1 141 ? 14.117 2.48 15.031 1 55.25 141 SER B N 1
ATOM 2299 C CA . SER B 1 141 ? 15 3.312 15.844 1 55.25 141 SER B CA 1
ATOM 2300 C C . SER B 1 141 ? 14.25 4.496 16.453 1 55.25 141 SER B C 1
ATOM 2302 O O . SER B 1 141 ? 14.773 5.195 17.312 1 55.25 141 SER B O 1
ATOM 2304 N N . ILE B 1 142 ? 13.117 4.801 15.992 1 52.06 142 ILE B N 1
ATOM 2305 C CA . ILE B 1 142 ? 12.406 5.984 16.469 1 52.06 142 ILE B CA 1
ATOM 2306 C C . ILE B 1 142 ? 11.469 5.598 17.609 1 52.06 142 ILE B C 1
ATOM 2308 O O . ILE B 1 142 ? 10.609 4.73 17.438 1 52.06 142 ILE B O 1
ATOM 2312 N N . ASP B 1 143 ? 12.008 5.719 18.828 1 46.22 143 ASP B N 1
ATOM 2313 C CA . ASP B 1 143 ? 11.141 5.652 20 1 46.22 143 ASP B CA 1
ATOM 2314 C C . ASP B 1 143 ? 9.93 6.574 19.828 1 46.22 143 ASP B C 1
ATOM 2316 O O . ASP B 1 143 ? 10.086 7.785 19.656 1 46.22 143 ASP B O 1
ATOM 2320 N N . PRO B 1 144 ? 8.766 6.07 19.484 1 46.75 144 PRO B N 1
ATOM 2321 C CA . PRO B 1 144 ? 7.598 6.941 19.328 1 46.75 144 PRO B CA 1
ATOM 2322 C C . PRO B 1 144 ? 7.508 8.023 20.406 1 46.75 144 PRO B C 1
ATOM 2324 O O . PRO B 1 144 ? 6.98 9.102 20.141 1 46.75 144 PRO B O 1
ATOM 2327 N N . ASP B 1 145 ? 7.84 7.672 21.625 1 43.34 145 ASP B N 1
ATOM 2328 C CA . ASP B 1 145 ? 7.781 8.609 22.734 1 43.34 145 ASP B CA 1
ATOM 2329 C C . ASP B 1 145 ? 8.852 9.688 22.609 1 43.34 145 ASP B C 1
ATOM 2331 O O . ASP B 1 145 ? 8.789 10.727 23.266 1 43.34 145 ASP B O 1
ATOM 2335 N N . THR B 1 146 ? 9.883 9.32 22.172 1 40.97 146 THR B N 1
ATOM 2336 C CA . THR B 1 146 ? 10.984 10.273 22.266 1 40.97 146 THR B CA 1
ATOM 2337 C C . THR B 1 146 ? 11.078 11.102 20.984 1 40.97 146 THR B C 1
ATOM 2339 O O . THR B 1 146 ? 11.922 11.992 20.891 1 40.97 146 THR B O 1
ATOM 2342 N N . PHE B 1 147 ? 10.578 10.773 19.922 1 39.78 147 PHE B N 1
ATOM 2343 C CA . PHE B 1 147 ? 10.938 11.625 18.797 1 39.78 147 PHE B CA 1
ATOM 2344 C C . PHE B 1 147 ? 10.305 13.008 18.938 1 39.78 147 PHE B C 1
ATOM 2346 O O . PHE B 1 147 ? 9.125 13.188 18.641 1 39.78 147 PHE B O 1
ATOM 2353 N N . SER B 1 148 ? 10.617 13.703 19.984 1 34.16 148 SER B N 1
ATOM 2354 C CA . SER B 1 148 ? 10.5 15.156 19.969 1 34.16 148 SER B CA 1
ATOM 2355 C C . SER B 1 148 ? 11.414 15.773 18.906 1 34.16 148 SER B C 1
ATOM 2357 O O . SER B 1 148 ? 12.539 15.32 18.719 1 34.16 148 SER B O 1
ATOM 2359 N N . PHE B 1 149 ? 10.828 16.359 17.812 1 34.75 149 PHE B N 1
ATOM 2360 C CA . PHE B 1 149 ? 11.594 17.234 16.953 1 34.75 149 PHE B CA 1
ATOM 2361 C C . PHE B 1 149 ? 12.453 18.188 17.766 1 34.75 149 PHE B C 1
ATOM 2363 O O . PHE B 1 149 ? 12.117 19.359 17.922 1 34.75 149 PHE B O 1
ATOM 2370 N N . ASP B 1 150 ? 12.828 17.875 18.938 1 31.22 150 ASP B N 1
ATOM 2371 C CA . ASP B 1 150 ? 13.609 18.906 19.625 1 31.22 150 ASP B CA 1
ATOM 2372 C C . ASP B 1 150 ? 14.992 19.047 18.984 1 31.22 150 ASP B C 1
ATOM 2374 O O . ASP B 1 150 ? 15.859 18.188 19.188 1 31.22 150 ASP B O 1
ATOM 2378 N N . GLU B 1 151 ? 15.297 19.188 17.734 1 30.06 151 GLU B N 1
ATOM 2379 C CA . GLU B 1 151 ? 16.578 19.875 17.75 1 30.06 151 GLU B CA 1
ATOM 2380 C C . GLU B 1 151 ? 16.531 21.125 18.641 1 30.06 151 GLU B C 1
ATOM 2382 O O . GLU B 1 151 ? 15.648 21.953 18.5 1 30.06 151 GLU B O 1
ATOM 2387 N N . ASP B 1 152 ? 17.266 21.125 19.844 1 27.42 152 ASP B N 1
ATOM 2388 C CA . ASP B 1 152 ? 17.844 22.344 20.406 1 27.42 152 ASP B CA 1
ATOM 2389 C C . ASP B 1 152 ? 18.484 23.203 19.328 1 27.42 152 ASP B C 1
ATOM 2391 O O . ASP B 1 152 ? 19.172 22.672 18.438 1 27.42 152 ASP B O 1
#

pLDDT: mean 85.35, std 16.18, range [27.02, 98.31]

Sequence (304 aa):
MVHEFTKENIDAIAEILQTEAKPLGNDVFRLEVKNEEESRRLALEIHLGMEVNGEKLNMVSVYAQNTFLQLHNCTAFIASDMLKQVTFFGRQQDRISGLIIEQGAGCSLYANVEETILNSDFTQLPEDLMMCAIALSLTESIDPDTFSFDEDMVHEFTKENIDAIAEILQTEAKPLGNDVFRLEVKNEEESRRLALEIHLGMEVNGEKLNMVSVYAQNTFLQLHNCTAFIASDMLKQVTFFGRQQDRISGLIIEQGAGCSLYANVEETILNSDFTQLPEDLMMCAIALSLTESIDPDTFSFDED

Solvent-accessible surface area (backbone atoms only — not comparable to full-atom values): 15913 Å² total; per-residue (Å²): 119,77,46,81,76,47,72,68,53,50,51,51,46,19,56,49,38,70,45,59,69,40,72,56,75,91,43,28,35,36,31,62,28,60,17,76,91,75,72,29,49,28,36,38,35,43,32,46,54,45,71,50,97,90,37,67,33,24,33,38,36,39,45,39,70,57,33,40,40,35,39,32,51,27,28,50,69,46,73,32,73,88,76,31,28,37,36,37,32,20,74,54,94,64,29,35,28,39,38,37,42,35,29,64,24,32,36,36,38,42,24,54,33,50,49,65,60,50,72,43,66,58,90,77,42,53,71,82,49,32,58,57,26,60,69,49,37,65,58,69,72,51,51,83,86,60,70,61,88,63,78,128,122,72,50,76,75,48,72,67,54,50,50,52,47,19,58,48,38,70,44,60,69,39,72,56,75,91,43,28,32,38,30,62,29,59,18,77,91,76,72,29,49,29,37,40,34,44,32,47,53,44,69,50,97,88,37,68,33,25,34,39,37,36,46,41,70,55,32,39,38,33,40,32,51,29,29,50,72,45,75,33,73,90,77,32,29,36,37,37,30,21,74,52,94,63,29,34,28,39,40,36,41,35,28,64,22,32,37,35,38,42,23,54,33,51,48,65,59,49,71,43,64,58,90,75,42,52,73,83,50,31,58,57,25,60,70,48,36,65,58,70,72,50,49,81,87,60,67,59,87,62,77,128

Foldseek 3Di:
DQDFDDPVNVVLQCVLLVFDWDDDPDFKTKTWAAAVVVGWIKIKMWGGQDDDPNGGAIKIWMGTDVDIDIDTRFRDKDRDNVQSKIKTWHDDDQFIWIWIAHSNRDIDIDGGHGNVL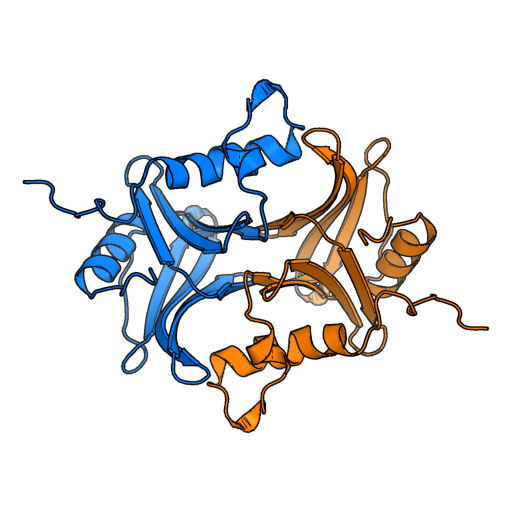LVDDLVPDDPVSSVVNVVCVVVVVDPSVPPDPPPD/DQPQQDPVNVVLQCVLLVFDWDDDPDFKTKTWAAAVVVGWIKIKMWGGQDDDPNGTAIKIWMGTDVDIDIDTRFRDKDRDNVQSKIKTWHDDDQFIWIWIAHSNRDIDIDGGHGNVLLVDDLVPDDPVSSVVNVVCVVVVVDPSVPPDPPPD

Organism: NCBI:txid1194090